Protein AF-A0A966NS03-F1 (afdb_monomer)

Secondary structure (DSSP, 8-state):
---EEEE-SS-EEEETTTTT-TTPPPEE-HHHH---S--TT-----EE-TTSPEEEEE--SSSS---SSTTSSEEEEE-TTS-S-EEEEE--S----EEE-TTT--EEEEEPPPSSS-TT-SEEEEEEESSSSEE--TTTEETTTEE-SSS--SSTTTTBPPPSEEEEET--EEEEEE---SSS-GGGTTPEEEEE---SSSSS----EEEEEE--TTS-S-EEEEEE--SB-TTT--BS--EEEEEE-TTS-EEEEETTT--EEEE----------

Structure (mmCIF, N/CA/C/O backbone):
data_AF-A0A966NS03-F1
#
_entry.id   AF-A0A966NS03-F1
#
loop_
_atom_site.group_PDB
_atom_site.id
_atom_site.type_symbol
_atom_site.label_atom_id
_atom_site.label_alt_id
_atom_site.label_comp_id
_atom_site.label_asym_id
_atom_site.label_entity_id
_atom_site.label_seq_id
_atom_site.pdbx_PDB_ins_code
_atom_site.Cartn_x
_atom_site.Cartn_y
_atom_site.Cartn_z
_atom_site.occupancy
_atom_site.B_iso_or_equiv
_atom_site.auth_seq_id
_atom_site.auth_comp_id
_atom_site.auth_asym_id
_atom_site.auth_atom_id
_atom_site.pdbx_PDB_model_num
ATOM 1 N N . ASN A 1 1 ? -24.000 3.228 1.763 1.00 78.12 1 ASN A N 1
ATOM 2 C CA . ASN A 1 1 ? -25.313 2.542 1.667 1.00 78.12 1 ASN A CA 1
ATOM 3 C C . ASN A 1 1 ? -25.327 1.167 2.362 1.00 78.12 1 ASN A C 1
ATOM 5 O O . ASN A 1 1 ? -26.321 0.468 2.229 1.00 78.12 1 ASN A O 1
ATOM 9 N N . GLY A 1 2 ? -24.290 0.780 3.126 1.00 90.94 2 GLY A N 1
ATOM 10 C CA . GLY A 1 2 ? -24.237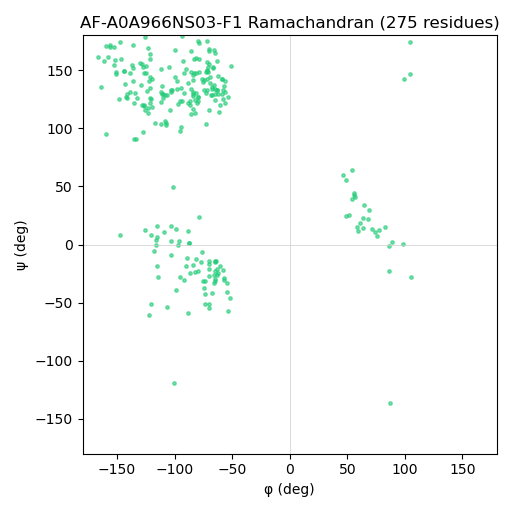 -0.534 3.791 1.00 90.94 2 GLY A CA 1
ATOM 11 C C . GLY A 1 2 ? -23.872 -1.699 2.867 1.00 90.94 2 GLY A C 1
ATOM 12 O O . GLY A 1 2 ? -24.073 -2.852 3.239 1.00 90.94 2 GLY A O 1
ATOM 13 N N . SER A 1 3 ? -23.387 -1.414 1.654 1.00 95.88 3 SER A N 1
ATOM 14 C CA . SER A 1 3 ? -22.946 -2.445 0.717 1.00 95.88 3 SER A CA 1
ATOM 15 C C . SER A 1 3 ? -21.509 -2.887 0.985 1.00 95.88 3 SER A C 1
ATOM 17 O O . SER A 1 3 ? -20.638 -2.050 1.229 1.00 95.88 3 SER A O 1
ATOM 19 N N . LEU A 1 4 ? -21.250 -4.185 0.844 1.00 96.94 4 LEU A N 1
ATOM 20 C CA . LEU A 1 4 ? -19.908 -4.762 0.793 1.00 96.94 4 LEU A CA 1
ATOM 21 C C . LEU A 1 4 ? -19.494 -4.984 -0.661 1.00 96.94 4 LEU A C 1
ATOM 23 O O . LEU A 1 4 ? -20.260 -5.529 -1.453 1.00 96.94 4 LEU A O 1
ATOM 27 N N . TYR A 1 5 ? -18.270 -4.590 -0.997 1.00 97.44 5 TYR A N 1
ATOM 28 C CA . TYR A 1 5 ? -17.659 -4.853 -2.296 1.00 97.44 5 TYR A CA 1
ATOM 29 C C . TYR A 1 5 ? -16.596 -5.928 -2.124 1.00 97.44 5 TYR A C 1
ATOM 31 O O . TYR A 1 5 ? -15.727 -5.810 -1.263 1.00 97.44 5 TYR A O 1
ATOM 39 N N . VAL A 1 6 ? -16.669 -6.968 -2.948 1.00 96.38 6 VAL A N 1
ATOM 40 C CA . VAL A 1 6 ? -15.689 -8.052 -2.987 1.00 96.38 6 VAL A CA 1
ATOM 41 C C . VAL A 1 6 ? -15.109 -8.098 -4.386 1.00 96.38 6 VAL A C 1
ATOM 43 O O . VAL A 1 6 ? -15.842 -8.196 -5.372 1.00 96.38 6 VAL A O 1
ATOM 46 N N . MET A 1 7 ? -13.786 -8.022 -4.470 1.00 94.88 7 MET A N 1
ATOM 47 C CA . MET A 1 7 ? -13.078 -8.021 -5.738 1.00 94.88 7 MET A CA 1
ATOM 48 C C . MET A 1 7 ? -12.023 -9.121 -5.753 1.00 94.88 7 MET A C 1
ATOM 50 O O . MET A 1 7 ? -11.072 -9.098 -4.977 1.00 94.88 7 MET A O 1
ATOM 54 N N . ALA A 1 8 ? -12.214 -10.088 -6.643 1.00 92.12 8 ALA A N 1
ATOM 55 C CA . ALA A 1 8 ? -11.208 -11.076 -7.003 1.00 92.12 8 ALA A CA 1
ATOM 56 C C . ALA A 1 8 ? -10.422 -10.592 -8.231 1.00 92.12 8 ALA A C 1
ATOM 58 O O . ALA A 1 8 ? -10.713 -9.541 -8.803 1.00 92.12 8 ALA A O 1
ATOM 59 N N . ILE A 1 9 ? -9.451 -11.393 -8.674 1.00 90.44 9 ILE A N 1
ATOM 60 C CA . ILE A 1 9 ? -8.656 -11.108 -9.879 1.00 90.44 9 ILE A CA 1
ATOM 61 C C . ILE A 1 9 ? -9.560 -10.881 -11.104 1.00 90.44 9 ILE A C 1
ATOM 63 O O . ILE A 1 9 ? -9.322 -9.965 -11.882 1.00 90.44 9 ILE A O 1
ATOM 67 N N . ASN A 1 10 ? -10.621 -11.678 -11.239 1.00 90.81 10 ASN A N 1
ATOM 68 C CA . ASN A 1 10 ? -11.499 -11.730 -12.410 1.00 90.81 10 ASN A CA 1
ATOM 69 C C . ASN A 1 10 ? -12.990 -11.524 -12.080 1.00 90.81 10 ASN A C 1
ATOM 71 O O . ASN A 1 10 ? -13.846 -11.816 -12.914 1.00 90.81 10 ASN A O 1
ATOM 75 N N . LYS A 1 11 ? -13.325 -11.067 -10.867 1.00 94.38 11 LYS A N 1
ATOM 76 C CA . LYS A 1 11 ? -14.717 -10.927 -10.420 1.00 94.38 11 LYS A CA 1
ATOM 77 C C . LYS A 1 11 ? -14.899 -9.686 -9.565 1.00 94.38 11 LYS A C 1
ATOM 79 O O . LYS A 1 11 ? -14.091 -9.435 -8.674 1.00 94.38 11 LYS A O 1
ATOM 84 N N . VAL A 1 12 ? -15.992 -8.960 -9.788 1.00 96.50 12 VAL A N 1
ATOM 85 C CA . VAL A 1 12 ? -16.420 -7.860 -8.916 1.00 96.50 12 VAL A CA 1
ATOM 86 C C . VAL A 1 12 ? -17.861 -8.082 -8.490 1.00 96.50 12 VAL A C 1
ATOM 88 O O . VAL A 1 12 ? -18.757 -8.130 -9.330 1.00 96.50 12 VAL A O 1
ATOM 91 N N . LEU A 1 13 ? -18.079 -8.207 -7.185 1.00 97.50 13 LEU A N 1
ATOM 92 C CA . LEU A 1 13 ? -19.390 -8.435 -6.585 1.00 97.50 13 LEU A CA 1
ATOM 93 C C . LEU A 1 13 ? -19.716 -7.324 -5.590 1.00 97.50 13 LEU A C 1
ATOM 95 O O . LEU A 1 13 ? -18.853 -6.892 -4.822 1.00 97.50 13 LEU A O 1
ATOM 99 N N . ARG A 1 14 ? -20.979 -6.900 -5.573 1.00 97.81 14 ARG A N 1
ATOM 100 C CA . ARG A 1 14 ? -21.519 -5.975 -4.574 1.00 97.81 14 ARG A CA 1
ATOM 101 C C . ARG A 1 14 ? -22.683 -6.618 -3.831 1.00 97.81 14 ARG A C 1
ATOM 103 O O . ARG A 1 14 ? -23.655 -7.037 -4.446 1.00 97.81 14 ARG A O 1
ATOM 110 N N . TYR A 1 15 ? -22.603 -6.644 -2.511 1.00 97.94 15 TYR A N 1
ATOM 111 C CA . TYR A 1 15 ? -23.624 -7.184 -1.620 1.00 97.94 15 TYR A CA 1
ATOM 112 C C . TYR A 1 15 ? -24.319 -6.029 -0.906 1.00 97.94 15 TYR A C 1
ATOM 114 O O . TYR A 1 15 ? -23.749 -5.432 0.007 1.00 97.94 15 TYR A O 1
ATOM 122 N N . ASP A 1 16 ? -25.528 -5.674 -1.337 1.00 96.94 16 ASP A N 1
ATOM 123 C CA . ASP A 1 16 ? -26.247 -4.507 -0.823 1.00 96.94 16 ASP A CA 1
ATOM 124 C C . ASP A 1 16 ? -26.916 -4.801 0.530 1.00 96.94 16 ASP A C 1
ATOM 126 O O . ASP A 1 16 ? -27.716 -5.722 0.653 1.00 96.94 16 ASP A O 1
ATOM 130 N N . GLY A 1 17 ? -26.599 -4.013 1.564 1.00 95.81 17 GLY A N 1
ATOM 131 C CA . GLY A 1 17 ? -27.202 -4.175 2.894 1.00 95.81 17 GLY A CA 1
ATOM 132 C C . GLY A 1 17 ? -26.790 -5.457 3.631 1.00 95.81 17 GLY A C 1
ATOM 133 O O . GLY A 1 17 ? -27.569 -5.965 4.440 1.00 95.81 17 GLY A O 1
ATOM 134 N N . ILE A 1 18 ? -25.579 -5.966 3.368 1.00 96.44 18 ILE A N 1
ATOM 135 C CA . ILE A 1 18 ? -25.078 -7.257 3.874 1.00 96.44 18 ILE A CA 1
ATOM 136 C C . ILE A 1 18 ? -25.153 -7.394 5.403 1.00 96.44 18 ILE A C 1
ATOM 138 O O . ILE A 1 18 ? -25.424 -8.477 5.908 1.00 96.44 18 ILE A O 1
ATOM 142 N N . GLU A 1 19 ? -24.985 -6.298 6.152 1.00 94.00 19 GLU A N 1
ATOM 143 C CA . GLU A 1 19 ? -25.057 -6.320 7.621 1.00 94.00 19 GLU A CA 1
ATOM 144 C C . GLU A 1 19 ? -26.455 -6.689 8.142 1.00 94.00 19 GLU A C 1
ATOM 146 O O . GLU A 1 19 ? -26.581 -7.279 9.211 1.00 94.00 19 GLU A O 1
ATOM 151 N N . LYS A 1 20 ? -27.513 -6.353 7.390 1.00 95.56 20 LYS A N 1
ATOM 152 C CA . LYS A 1 20 ? -28.907 -6.670 7.746 1.00 95.56 20 LYS A CA 1
ATOM 153 C C . LYS A 1 20 ? -29.373 -7.994 7.149 1.00 95.56 20 LYS A C 1
ATOM 155 O O . LYS A 1 20 ? -30.232 -8.650 7.728 1.00 95.56 20 LYS A O 1
ATOM 160 N N . ASN A 1 21 ? -28.839 -8.362 5.986 1.00 95.44 21 ASN A N 1
ATOM 161 C CA . ASN A 1 21 ? -29.150 -9.610 5.303 1.00 95.44 21 ASN A CA 1
ATOM 162 C C . ASN A 1 21 ? -27.856 -10.292 4.828 1.00 95.44 21 ASN A C 1
ATOM 164 O O . ASN A 1 21 ? -27.437 -10.071 3.689 1.00 95.44 21 ASN A O 1
ATOM 168 N N . PRO A 1 22 ? -27.255 -11.163 5.658 1.00 94.44 22 PRO A N 1
ATOM 169 C CA . PRO A 1 22 ? -26.037 -11.894 5.303 1.00 94.44 22 PRO A CA 1
ATOM 170 C C . PRO A 1 22 ? -26.183 -12.805 4.073 1.00 94.44 22 PRO A C 1
ATOM 172 O O . PRO A 1 22 ? -25.183 -13.171 3.464 1.00 94.44 22 PRO A O 1
ATOM 175 N N . ASN A 1 23 ? -27.418 -13.148 3.687 1.00 96.06 23 ASN A N 1
ATOM 176 C CA . ASN A 1 23 ? -27.728 -14.017 2.550 1.00 96.06 23 ASN A CA 1
ATOM 177 C C . ASN A 1 23 ? -28.123 -13.234 1.285 1.00 96.06 23 ASN A C 1
ATOM 179 O O . ASN A 1 23 ? -28.689 -13.811 0.354 1.00 96.06 23 ASN A O 1
ATOM 183 N N . VAL A 1 24 ? -27.895 -11.915 1.244 1.00 97.25 24 VAL A N 1
ATOM 184 C CA . VAL A 1 24 ? -28.237 -11.103 0.070 1.00 97.25 24 VAL A CA 1
ATOM 185 C C . VAL A 1 24 ? -27.522 -11.626 -1.178 1.00 97.25 24 VAL A C 1
ATOM 187 O O . VAL A 1 24 ? -26.319 -11.890 -1.174 1.00 97.25 24 VAL A O 1
ATOM 190 N N . THR A 1 25 ? -28.271 -11.770 -2.271 1.00 97.62 25 THR A N 1
ATOM 191 C CA . THR A 1 25 ? -27.693 -12.127 -3.568 1.00 97.62 25 THR A CA 1
ATOM 192 C C . THR A 1 25 ? -26.825 -10.973 -4.075 1.00 97.62 25 THR A C 1
ATOM 194 O O . THR A 1 25 ? -27.299 -9.834 -4.100 1.00 97.62 25 THR A O 1
ATOM 197 N N . PRO A 1 26 ? -25.567 -11.221 -4.479 1.00 97.69 26 PRO A N 1
ATOM 198 C CA . PRO A 1 26 ? -24.708 -10.156 -4.967 1.00 97.69 26 PRO A CA 1
ATOM 199 C C . PRO A 1 26 ? -25.154 -9.642 -6.334 1.00 97.69 26 PRO A C 1
ATOM 201 O O . PRO A 1 26 ? -25.603 -10.399 -7.195 1.00 97.69 26 PRO A O 1
ATOM 204 N N . VAL A 1 27 ? -24.918 -8.355 -6.562 1.00 97.62 27 VAL A N 1
ATOM 205 C CA . VAL A 1 27 ? -24.907 -7.748 -7.890 1.00 97.62 27 VAL A CA 1
ATOM 206 C C . VAL A 1 27 ? -23.538 -7.994 -8.516 1.00 97.62 27 VAL A C 1
ATOM 208 O O . VAL A 1 27 ? -22.507 -7.633 -7.943 1.00 97.62 27 VAL A O 1
ATOM 211 N N . ASP A 1 28 ? -23.528 -8.600 -9.700 1.00 97.88 28 ASP A N 1
ATOM 212 C CA . ASP A 1 28 ? -22.311 -8.813 -10.478 1.00 97.88 28 ASP A CA 1
ATOM 213 C C . ASP A 1 28 ? -21.950 -7.554 -11.273 1.00 97.88 28 ASP A C 1
ATOM 215 O O . ASP A 1 28 ? -22.663 -7.145 -12.191 1.00 97.88 28 ASP A O 1
ATOM 219 N N . LEU A 1 29 ? -20.829 -6.934 -10.912 1.00 97.44 29 LEU A N 1
ATOM 220 C CA . LEU A 1 29 ? -20.308 -5.730 -11.556 1.00 97.44 29 LEU A CA 1
ATOM 221 C C . LEU A 1 29 ? -19.127 -6.030 -12.484 1.00 97.44 29 LEU A C 1
ATOM 223 O O . LEU A 1 29 ? -18.559 -5.104 -13.056 1.00 97.44 29 LEU A O 1
ATOM 227 N N . THR A 1 30 ? -18.746 -7.297 -12.663 1.00 95.88 30 THR A N 1
ATOM 228 C CA . THR A 1 30 ? -17.496 -7.688 -13.338 1.00 95.88 30 THR A CA 1
ATOM 229 C C . THR A 1 30 ? -17.329 -7.024 -14.708 1.00 95.88 30 THR A C 1
ATOM 231 O O . THR A 1 30 ? -16.288 -6.428 -14.985 1.00 95.88 30 THR A O 1
ATOM 234 N N . ALA A 1 31 ? -18.381 -7.032 -15.532 1.00 94.50 31 ALA A N 1
ATOM 235 C CA . ALA A 1 31 ? -18.350 -6.441 -16.869 1.00 94.50 31 ALA A CA 1
ATOM 236 C C . ALA A 1 31 ? -18.115 -4.916 -16.868 1.00 94.50 31 ALA A C 1
ATOM 238 O O . ALA A 1 31 ? -17.587 -4.379 -17.836 1.00 94.50 31 ALA A O 1
ATOM 239 N N . LYS A 1 32 ? -18.479 -4.206 -15.790 1.00 94.00 32 LYS A N 1
ATOM 240 C CA . LYS A 1 32 ? -18.295 -2.749 -15.677 1.00 94.00 32 LYS A CA 1
ATOM 241 C C . LYS A 1 32 ? -16.848 -2.358 -15.406 1.00 94.00 32 LYS A C 1
ATOM 243 O O . LYS A 1 32 ? -16.418 -1.298 -15.842 1.00 94.00 32 LYS A O 1
ATOM 248 N N . PHE A 1 33 ? -16.102 -3.209 -14.708 1.00 92.31 33 PHE A N 1
ATOM 249 C CA . PHE A 1 33 ? -14.725 -2.904 -14.325 1.00 92.31 33 PHE A CA 1
ATOM 250 C C . PHE A 1 33 ? -13.702 -3.225 -15.418 1.00 92.31 33 PHE A C 1
ATOM 252 O O . PHE A 1 33 ? -12.588 -2.704 -15.344 1.00 92.31 33 PHE A O 1
ATOM 259 N N . ASN A 1 34 ? -14.078 -4.046 -16.409 1.00 86.38 34 ASN A N 1
ATOM 260 C CA . ASN A 1 34 ? -13.226 -4.470 -17.524 1.00 86.38 34 ASN A CA 1
ATOM 261 C C . ASN A 1 34 ? -11.831 -4.915 -17.046 1.00 86.38 34 ASN A C 1
ATOM 263 O O . ASN A 1 34 ? -10.812 -4.290 -17.349 1.00 86.38 34 ASN A O 1
ATOM 267 N N . LEU A 1 35 ? -11.810 -5.942 -16.191 1.00 90.06 35 LEU A N 1
ATOM 268 C CA . LEU A 1 35 ? -10.584 -6.409 -15.546 1.00 90.06 35 LEU A CA 1
ATOM 269 C C . LEU A 1 35 ? -9.636 -7.032 -16.576 1.00 90.06 35 LEU A C 1
ATOM 271 O O . LEU A 1 35 ? -10.090 -7.827 -17.401 1.00 90.06 35 LEU A O 1
ATOM 275 N N . PRO A 1 36 ? -8.334 -6.707 -16.526 1.00 87.12 36 PRO A N 1
ATOM 276 C CA . PRO A 1 36 ? -7.372 -7.307 -17.428 1.00 87.12 36 PRO A CA 1
ATOM 277 C C . PRO A 1 36 ? -7.136 -8.786 -17.033 1.00 87.12 36 PRO A C 1
ATOM 279 O O . PRO A 1 36 ? -7.300 -9.137 -15.861 1.00 87.12 36 PRO A O 1
ATOM 282 N N . PRO A 1 37 ? -6.807 -9.672 -17.991 1.00 82.75 37 PRO A N 1
ATOM 283 C CA . PRO A 1 37 ? -6.920 -11.123 -17.801 1.00 82.75 37 PRO A CA 1
ATOM 284 C C . PRO A 1 37 ? -5.778 -11.772 -17.001 1.00 82.75 37 PRO A C 1
ATOM 286 O O . PRO A 1 37 ? -5.969 -12.855 -16.446 1.00 82.75 37 PRO A O 1
ATOM 289 N N . GLU A 1 38 ? -4.599 -11.148 -16.939 1.00 84.19 38 GLU A N 1
ATOM 290 C CA . GLU A 1 38 ? -3.416 -11.752 -16.319 1.00 84.19 38 GLU A CA 1
ATOM 291 C C . GLU A 1 38 ? -3.485 -11.706 -14.792 1.00 84.19 38 GLU A C 1
ATOM 293 O O . GLU A 1 38 ? -3.923 -10.726 -14.190 1.00 84.19 38 GLU A O 1
ATOM 298 N N . GLN A 1 39 ? -3.008 -12.763 -14.133 1.00 79.94 39 GLN A N 1
ATOM 299 C CA . GLN A 1 39 ? -3.246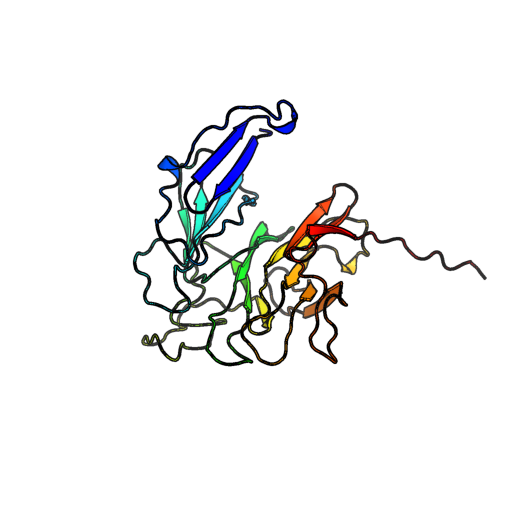 -12.957 -12.698 1.00 79.94 39 GLN A CA 1
ATOM 300 C C . GLN A 1 39 ? -2.121 -12.459 -11.781 1.00 79.94 39 GLN A C 1
ATOM 302 O O . GLN A 1 39 ? -2.378 -12.124 -10.621 1.00 79.94 39 GLN A O 1
ATOM 307 N N . HIS A 1 40 ? -0.874 -12.433 -12.256 1.00 82.44 40 HIS A N 1
ATOM 308 C CA . HIS A 1 40 ? 0.275 -12.144 -11.397 1.00 82.44 40 HIS A CA 1
ATOM 309 C C . HIS A 1 40 ? 0.195 -10.716 -10.822 1.00 82.44 40 HIS A C 1
ATOM 311 O O . HIS A 1 40 ? -0.148 -9.774 -11.531 1.00 82.44 40 HIS A O 1
ATOM 317 N N . HIS A 1 41 ? 0.433 -10.580 -9.511 1.00 82.88 41 HIS A N 1
ATOM 318 C CA . HIS A 1 41 ? 0.233 -9.345 -8.732 1.00 82.88 41 HIS A CA 1
ATOM 319 C C . HIS A 1 41 ? -1.151 -8.681 -8.866 1.00 82.88 41 HIS A C 1
ATOM 321 O O . HIS A 1 41 ? -1.290 -7.480 -8.642 1.00 82.88 41 HIS A O 1
ATOM 327 N N . ASN A 1 42 ? -2.200 -9.438 -9.203 1.00 81.50 42 ASN A N 1
ATOM 328 C CA . ASN A 1 42 ? -3.547 -8.885 -9.360 1.00 81.50 42 ASN A CA 1
ATOM 329 C C . ASN A 1 42 ? -4.506 -9.155 -8.200 1.00 81.50 42 ASN A C 1
ATOM 331 O O . ASN A 1 42 ? -5.702 -8.905 -8.361 1.00 81.50 42 ASN A O 1
ATOM 335 N N . TRP A 1 43 ? -4.021 -9.557 -7.022 1.00 84.69 43 TRP A N 1
ATOM 336 C CA . TRP A 1 43 ? -4.829 -9.469 -5.801 1.00 84.69 43 TRP A CA 1
ATOM 337 C C . TRP A 1 43 ? -5.252 -8.020 -5.533 1.00 84.69 43 TRP A C 1
ATOM 339 O O . TRP A 1 43 ? -4.518 -7.074 -5.811 1.00 84.69 43 TRP A O 1
ATOM 349 N N . LYS A 1 44 ? -6.482 -7.842 -5.050 1.00 87.69 44 LYS A N 1
ATOM 350 C CA . LYS A 1 44 ? -7.156 -6.543 -5.040 1.00 87.69 44 LYS A CA 1
ATOM 351 C C . LYS A 1 44 ? -7.317 -6.053 -3.608 1.00 87.69 44 LYS A C 1
ATOM 353 O O . LYS A 1 44 ? -8.205 -6.501 -2.893 1.00 87.69 44 LYS A O 1
ATOM 358 N N . TYR A 1 45 ? -6.476 -5.101 -3.210 1.00 93.69 45 TYR A N 1
ATOM 359 C CA . TYR A 1 45 ? -6.768 -4.259 -2.055 1.00 93.69 45 TYR A CA 1
ATOM 360 C C . TYR A 1 45 ? -7.626 -3.087 -2.525 1.00 93.69 45 TYR A C 1
ATOM 362 O O . TYR A 1 45 ? -7.157 -2.265 -3.305 1.00 93.69 45 TYR A O 1
ATOM 370 N N . ILE A 1 46 ? -8.886 -3.028 -2.100 1.00 96.62 46 ILE A N 1
ATOM 371 C CA . ILE A 1 46 ? -9.819 -1.975 -2.512 1.00 96.62 46 ILE A CA 1
ATOM 372 C C . ILE A 1 46 ? -10.298 -1.193 -1.299 1.00 96.62 46 ILE A C 1
ATOM 374 O O . ILE A 1 46 ? -10.547 -1.762 -0.238 1.00 96.62 46 ILE A O 1
ATOM 378 N N . ALA A 1 47 ? -10.467 0.112 -1.467 1.00 97.12 47 ALA A N 1
ATOM 379 C CA . ALA A 1 47 ? -11.093 0.944 -0.453 1.00 97.12 47 ALA A CA 1
ATOM 380 C C . ALA A 1 47 ? -11.767 2.157 -1.091 1.00 97.12 47 ALA A C 1
ATOM 382 O O . ALA A 1 47 ? -11.388 2.605 -2.176 1.00 97.12 47 ALA A O 1
ATOM 383 N N . PHE A 1 48 ? -12.774 2.688 -0.403 1.00 97.56 48 PHE A N 1
ATOM 384 C CA . PHE A 1 48 ? -13.394 3.947 -0.789 1.00 97.56 48 PHE A CA 1
ATOM 385 C C . PHE A 1 48 ? -12.563 5.122 -0.292 1.00 97.56 48 PHE A C 1
ATOM 387 O O . PHE A 1 48 ? -12.209 5.183 0.887 1.00 97.56 48 PHE A O 1
ATOM 394 N N . GLY A 1 49 ? -12.283 6.055 -1.197 1.00 97.19 49 GLY A N 1
ATOM 395 C CA . GLY A 1 49 ? -11.606 7.297 -0.869 1.00 97.19 49 GLY A CA 1
ATOM 396 C C . GLY A 1 49 ? -12.530 8.339 -0.239 1.00 97.19 49 GLY A C 1
ATOM 397 O O . GLY A 1 49 ? -13.751 8.168 -0.188 1.00 97.19 49 GLY A O 1
ATOM 398 N N . PRO A 1 50 ? -11.959 9.463 0.224 1.00 96.69 50 PRO A N 1
ATOM 399 C CA . PRO A 1 50 ? -12.708 10.571 0.818 1.00 96.69 50 PRO A CA 1
ATOM 400 C C . PRO A 1 50 ? -13.644 11.274 -0.177 1.00 96.69 50 PRO A C 1
ATOM 402 O O . PRO A 1 50 ? -14.517 12.027 0.240 1.00 96.69 50 PRO A O 1
ATOM 405 N N . ASP A 1 51 ? -13.473 11.029 -1.477 1.00 96.69 51 ASP A N 1
ATOM 406 C CA . ASP A 1 51 ? -14.336 11.493 -2.565 1.00 96.69 51 ASP A CA 1
ATOM 407 C C . ASP A 1 51 ? -15.511 10.537 -2.858 1.00 96.69 51 ASP A C 1
ATOM 409 O O . ASP A 1 51 ? -16.291 10.780 -3.777 1.00 96.69 51 ASP A O 1
ATOM 413 N N . GLY A 1 52 ? -15.639 9.440 -2.103 1.00 96.81 52 GLY A N 1
ATOM 414 C CA . GLY A 1 52 ? -16.684 8.435 -2.291 1.00 96.81 52 GLY A CA 1
ATOM 415 C C . GLY A 1 52 ? -16.466 7.506 -3.489 1.00 96.81 52 GLY A C 1
ATOM 416 O O . GLY A 1 52 ? -17.354 6.709 -3.800 1.00 96.81 52 GLY A O 1
ATOM 417 N N . LYS A 1 53 ? -15.305 7.570 -4.154 1.00 98.00 53 LYS A N 1
ATOM 418 C CA . LYS A 1 53 ? -14.945 6.666 -5.255 1.00 98.00 53 LYS A CA 1
ATOM 419 C C . LYS A 1 53 ? -14.229 5.418 -4.744 1.00 98.00 53 LYS A C 1
ATOM 421 O O . LYS A 1 53 ? -13.556 5.455 -3.717 1.00 98.00 53 LYS A O 1
ATOM 426 N N . LEU A 1 54 ? -14.369 4.307 -5.465 1.00 98.00 54 LEU A N 1
ATOM 427 C CA . LEU A 1 54 ? -13.698 3.040 -5.175 1.00 98.00 54 LEU A CA 1
ATOM 428 C C . LEU A 1 54 ? -12.316 3.020 -5.826 1.00 98.00 54 LEU A C 1
ATOM 430 O O . LEU A 1 54 ? -12.220 3.099 -7.049 1.00 98.00 54 LEU A O 1
ATOM 434 N N . TYR A 1 55 ? -11.262 2.884 -5.027 1.00 98.06 55 TYR A N 1
ATOM 435 C CA . TYR A 1 55 ? -9.879 2.819 -5.494 1.00 98.06 55 TYR A CA 1
ATOM 436 C C . TYR A 1 55 ? -9.454 1.366 -5.652 1.00 98.06 55 TYR A C 1
ATOM 438 O O . TYR A 1 55 ? -9.732 0.535 -4.785 1.00 98.06 55 TYR A O 1
ATOM 446 N N . VAL A 1 56 ? -8.796 1.067 -6.770 1.00 97.25 56 VAL A N 1
ATOM 447 C CA . VAL A 1 56 ? -8.464 -0.299 -7.177 1.00 97.25 56 VAL A CA 1
ATOM 448 C C . VAL A 1 56 ? -7.076 -0.339 -7.821 1.00 97.25 56 VAL A C 1
ATOM 450 O O . VAL A 1 56 ? -6.833 0.396 -8.784 1.00 97.25 56 VAL A O 1
ATOM 453 N N . PRO A 1 57 ? -6.173 -1.210 -7.345 1.00 95.75 57 PRO A N 1
ATOM 454 C CA . PRO A 1 57 ? -4.868 -1.408 -7.942 1.00 95.75 57 PRO A CA 1
ATOM 455 C C . PRO A 1 57 ? -4.873 -2.530 -8.984 1.00 95.75 57 PRO A C 1
ATOM 457 O O . PRO A 1 57 ? -5.571 -3.544 -8.868 1.00 95.75 57 PRO A O 1
ATOM 460 N N . PHE A 1 58 ? -4.038 -2.355 -9.999 1.00 95.50 58 PHE A N 1
ATOM 461 C CA . PHE A 1 58 ? -3.774 -3.328 -11.051 1.00 95.50 58 PHE A CA 1
ATOM 462 C C . PHE A 1 58 ? -2.262 -3.510 -11.131 1.00 95.50 58 PHE A C 1
ATOM 464 O O . PHE A 1 58 ? -1.574 -2.679 -11.719 1.00 95.50 58 PHE A O 1
ATOM 471 N N . GLY A 1 59 ? -1.740 -4.546 -10.470 1.00 95.56 59 GLY A N 1
ATOM 472 C CA . GLY A 1 59 ? -0.303 -4.811 -10.415 1.00 95.56 59 GLY A CA 1
ATOM 473 C C . GLY A 1 59 ? 0.262 -5.281 -11.755 1.00 95.56 59 GLY A C 1
ATOM 474 O O . GLY A 1 59 ? -0.472 -5.580 -12.693 1.00 95.56 59 GLY A O 1
ATOM 475 N N . ALA A 1 60 ? 1.585 -5.314 -11.861 1.00 96.12 60 ALA A N 1
ATOM 476 C CA . ALA A 1 60 ? 2.298 -5.791 -13.033 1.00 96.12 60 ALA A CA 1
ATOM 477 C C . ALA A 1 60 ? 2.184 -7.323 -13.156 1.00 96.12 60 ALA A C 1
ATOM 479 O O . ALA A 1 60 ? 2.491 -8.030 -12.192 1.00 96.12 60 ALA A O 1
ATOM 480 N N . PRO A 1 61 ? 1.864 -7.868 -14.343 1.00 94.81 61 PRO A N 1
ATOM 481 C CA . PRO A 1 61 ? 1.612 -9.295 -14.542 1.00 94.81 61 PRO A CA 1
ATOM 482 C C . PRO A 1 61 ? 2.902 -10.130 -14.621 1.00 94.81 61 PRO A C 1
ATOM 484 O O . PRO A 1 61 ? 2.931 -11.207 -15.204 1.00 94.81 61 PRO A O 1
ATOM 487 N N . CYS A 1 62 ? 3.996 -9.641 -14.044 1.00 95.06 62 CYS A N 1
ATOM 488 C CA . CYS A 1 62 ? 5.328 -10.226 -14.127 1.00 95.06 62 CYS A CA 1
ATOM 489 C C . CYS A 1 62 ? 6.178 -9.777 -12.932 1.00 95.06 62 CYS A C 1
ATOM 491 O O . CYS A 1 62 ? 5.770 -8.902 -12.163 1.00 95.06 62 CYS A O 1
ATOM 493 N N . ASN A 1 63 ? 7.364 -10.367 -12.770 1.00 96.50 63 ASN A N 1
ATOM 494 C CA . ASN A 1 63 ? 8.357 -9.824 -11.847 1.00 96.50 63 ASN A CA 1
ATOM 495 C C . ASN A 1 63 ? 8.941 -8.502 -12.385 1.00 96.50 63 ASN A C 1
ATOM 497 O O . ASN A 1 63 ? 8.883 -7.473 -11.710 1.00 96.50 63 ASN A O 1
ATOM 501 N N . ILE A 1 64 ? 9.464 -8.560 -13.613 1.00 96.81 64 ILE A N 1
ATOM 502 C CA . ILE A 1 64 ? 10.021 -7.452 -14.386 1.00 96.81 64 ILE A CA 1
ATOM 503 C C . ILE A 1 64 ? 9.756 -7.727 -15.874 1.00 96.81 64 ILE A C 1
ATOM 505 O O . ILE A 1 64 ? 10.058 -8.817 -16.358 1.00 96.81 64 ILE A O 1
ATOM 509 N N . CYS A 1 65 ? 9.121 -6.795 -16.583 1.00 95.44 65 CYS A N 1
ATOM 510 C CA . CYS A 1 65 ? 8.784 -6.954 -17.998 1.00 95.44 65 CYS A CA 1
ATOM 511 C C . CYS A 1 65 ? 8.360 -5.626 -18.622 1.00 95.44 65 CYS A C 1
ATOM 513 O O . CYS A 1 65 ? 7.928 -4.709 -17.922 1.00 95.44 65 CYS A O 1
ATOM 515 N N . GLU A 1 66 ? 8.409 -5.573 -19.950 1.00 95.75 66 GLU A N 1
ATOM 516 C CA . GLU A 1 66 ? 7.567 -4.646 -20.699 1.00 95.75 66 GLU A CA 1
ATOM 517 C C . GLU A 1 66 ? 6.098 -5.002 -20.467 1.00 95.75 66 GLU A C 1
ATOM 519 O O . GLU A 1 66 ? 5.722 -6.177 -20.516 1.00 95.75 66 GLU A O 1
ATOM 524 N N . LEU A 1 67 ? 5.270 -3.998 -20.175 1.00 93.88 67 LEU A N 1
ATOM 525 C CA . LEU A 1 67 ? 3.861 -4.248 -19.902 1.00 93.88 67 LEU A CA 1
ATOM 526 C C . LEU A 1 67 ? 3.182 -4.783 -21.171 1.00 93.88 67 LEU A C 1
ATOM 528 O O . LEU A 1 67 ? 3.295 -4.150 -22.222 1.00 93.88 67 LEU A O 1
ATOM 532 N N . PRO A 1 68 ? 2.445 -5.907 -21.092 1.00 91.00 68 PRO A N 1
ATOM 533 C CA . PRO A 1 68 ? 1.795 -6.481 -22.268 1.00 91.00 68 PRO A CA 1
ATOM 534 C C . PRO A 1 68 ? 0.705 -5.554 -22.812 1.00 91.00 68 PRO A C 1
ATOM 536 O O . PRO A 1 68 ? 0.482 -5.490 -24.018 1.00 91.00 68 PRO A O 1
ATOM 539 N N . THR A 1 69 ? 0.045 -4.817 -21.917 1.00 91.56 69 THR A N 1
ATOM 540 C CA . THR A 1 69 ? -0.943 -3.794 -22.241 1.00 91.56 69 THR A CA 1
ATOM 541 C C . THR A 1 69 ? -0.881 -2.655 -21.206 1.00 91.56 69 THR A C 1
ATOM 543 O O . THR A 1 69 ? -0.367 -2.861 -20.098 1.00 91.56 69 THR A O 1
ATOM 546 N N . PRO A 1 70 ? -1.384 -1.443 -21.517 1.00 90.75 70 PRO A N 1
ATOM 547 C CA . PRO A 1 70 ? -1.288 -0.288 -20.620 1.00 90.75 70 PRO A CA 1
ATOM 548 C C . PRO A 1 70 ? -2.033 -0.441 -19.291 1.00 90.75 70 PRO A C 1
ATOM 550 O O . PRO A 1 70 ? -1.831 0.367 -18.393 1.00 90.75 70 PRO A O 1
ATOM 553 N N . GLU A 1 71 ? -2.916 -1.431 -19.154 1.00 92.31 71 GLU A N 1
ATOM 554 C CA . GLU A 1 71 ? -3.822 -1.585 -18.020 1.00 92.31 71 GLU A CA 1
ATOM 555 C C . GLU A 1 71 ? -3.144 -1.981 -16.698 1.00 92.31 71 GLU A C 1
ATOM 557 O O . GLU A 1 71 ? -3.768 -1.879 -15.640 1.00 92.31 71 GLU A O 1
ATOM 562 N N . TYR A 1 72 ? -1.894 -2.424 -16.741 1.00 95.75 72 TYR A N 1
ATOM 563 C CA . TYR A 1 72 ? -1.164 -2.912 -15.575 1.00 95.75 72 TYR A CA 1
ATOM 564 C C . TYR A 1 72 ? -0.217 -1.870 -14.978 1.00 95.75 72 TYR A C 1
ATOM 566 O O . TYR A 1 72 ? 0.096 -0.848 -15.584 1.00 95.75 72 TYR A O 1
ATOM 574 N N . ALA A 1 73 ? 0.267 -2.164 -13.773 1.00 96.69 73 ALA A N 1
ATOM 575 C CA . ALA A 1 73 ? 1.079 -1.277 -12.949 1.00 96.69 73 ALA A CA 1
ATOM 576 C C . ALA A 1 73 ? 0.409 0.085 -12.670 1.00 96.69 73 ALA A C 1
ATOM 578 O O . ALA A 1 73 ? 1.047 1.140 -12.741 1.00 96.69 73 ALA A O 1
ATOM 579 N N . GLN A 1 74 ? -0.894 0.062 -12.373 1.00 96.81 74 GLN A N 1
ATOM 580 C CA . GLN A 1 74 ? -1.729 1.247 -12.178 1.00 96.81 74 GLN A CA 1
ATOM 581 C C . GLN A 1 74 ? -2.457 1.255 -10.834 1.00 96.81 74 GLN A C 1
ATOM 583 O O . GLN A 1 74 ? -2.832 0.215 -10.292 1.00 96.81 74 GLN A O 1
ATOM 588 N N . ILE A 1 75 ? -2.772 2.461 -10.362 1.00 97.88 75 ILE A N 1
ATOM 589 C CA . ILE A 1 75 ? -3.843 2.695 -9.386 1.00 97.88 75 ILE A CA 1
ATOM 590 C C . ILE A 1 75 ? -4.959 3.446 -10.102 1.00 97.88 75 ILE A C 1
ATOM 592 O O . ILE A 1 75 ? -4.714 4.471 -10.742 1.00 97.88 75 ILE A O 1
ATOM 596 N N . ARG A 1 76 ? -6.188 2.949 -9.982 1.00 97.38 76 ARG A N 1
ATOM 597 C CA . ARG A 1 76 ? -7.383 3.537 -10.591 1.00 97.38 76 ARG A CA 1
ATOM 598 C C . ARG A 1 76 ? -8.418 3.893 -9.539 1.00 97.38 76 ARG A C 1
ATOM 600 O O . ARG A 1 76 ? -8.382 3.362 -8.429 1.00 97.38 76 ARG A O 1
ATOM 607 N N . ARG A 1 77 ? -9.387 4.725 -9.915 1.00 97.62 77 ARG A N 1
ATOM 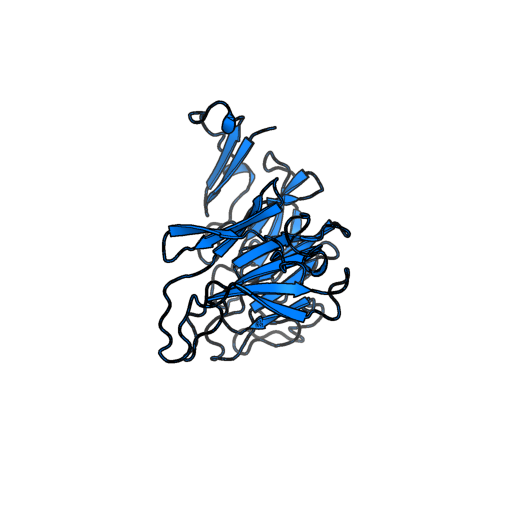608 C CA . ARG A 1 77 ? -10.648 4.870 -9.177 1.00 97.62 77 ARG A CA 1
ATOM 609 C C . ARG A 1 77 ? -11.864 4.754 -10.081 1.00 97.62 77 ARG A C 1
ATOM 611 O O . ARG A 1 77 ? -11.781 5.030 -11.273 1.00 97.62 77 ARG A O 1
ATOM 618 N N . TYR A 1 78 ? -12.985 4.389 -9.474 1.00 98.12 78 TYR A N 1
ATOM 619 C CA . TYR A 1 78 ? -14.275 4.163 -10.116 1.00 98.12 78 TYR A CA 1
ATOM 620 C C . TYR A 1 78 ? -15.390 4.788 -9.276 1.00 98.12 78 TYR A C 1
ATOM 622 O O . TYR A 1 78 ? -15.272 4.913 -8.055 1.00 98.12 78 TYR A O 1
ATOM 630 N N . ASN A 1 79 ? -16.507 5.135 -9.906 1.00 97.88 79 ASN A N 1
ATOM 631 C CA . ASN A 1 79 ? -17.757 5.331 -9.181 1.00 97.88 79 ASN A CA 1
ATOM 632 C C . ASN A 1 79 ? -18.197 3.998 -8.533 1.00 97.88 79 ASN A C 1
ATOM 634 O O . ASN A 1 79 ? -17.806 2.928 -9.009 1.00 97.88 79 ASN A O 1
ATOM 638 N N . PRO A 1 80 ? -19.035 4.020 -7.478 1.00 96.19 80 PRO A N 1
ATOM 639 C CA . PRO A 1 80 ? -19.475 2.795 -6.799 1.00 96.19 80 PRO A CA 1
ATOM 640 C C . PRO A 1 80 ? -20.200 1.775 -7.701 1.00 96.19 80 PRO A C 1
ATOM 642 O O . PRO A 1 80 ? -20.261 0.595 -7.380 1.00 96.19 80 PRO A O 1
ATOM 645 N N . ASP A 1 81 ? -20.758 2.198 -8.834 1.00 95.44 81 ASP A N 1
ATOM 646 C CA . ASP A 1 81 ? -21.407 1.321 -9.818 1.00 95.44 81 ASP A CA 1
ATOM 647 C C . ASP A 1 81 ? -20.441 0.735 -10.871 1.00 95.44 81 ASP A C 1
ATOM 649 O O . ASP A 1 81 ? -20.868 0.009 -11.770 1.00 95.44 81 ASP A O 1
ATOM 653 N N . GLY A 1 82 ? -19.144 1.043 -10.769 1.00 96.31 82 GLY A N 1
ATOM 654 C CA . GLY A 1 82 ? -18.103 0.638 -11.715 1.00 96.31 82 GLY A CA 1
ATOM 655 C C . GLY A 1 82 ? -17.925 1.575 -12.914 1.00 96.31 82 GLY A C 1
ATOM 656 O O . GLY A 1 82 ? -17.051 1.333 -13.740 1.00 96.31 82 GLY A O 1
ATOM 657 N N . SER A 1 83 ? -18.712 2.649 -13.034 1.00 97.19 83 SER A N 1
ATOM 658 C CA . SER A 1 83 ? -18.529 3.668 -14.078 1.00 97.19 83 SER A CA 1
ATOM 659 C C . SER A 1 83 ? -17.410 4.664 -13.732 1.00 97.19 83 SER A C 1
ATOM 661 O O . SER A 1 83 ? -16.837 4.631 -12.643 1.00 97.19 83 SER A O 1
ATOM 663 N N . GLY A 1 84 ? -17.092 5.582 -14.651 1.00 96.69 84 GLY A N 1
ATOM 664 C CA . GLY A 1 84 ? -16.213 6.722 -14.357 1.00 96.69 84 GLY A CA 1
ATOM 665 C C . GLY A 1 84 ? -14.775 6.340 -14.002 1.00 96.69 84 GLY A C 1
ATOM 666 O O . GLY A 1 84 ? -14.174 6.991 -13.145 1.00 96.69 84 GLY A O 1
ATOM 667 N N . MET A 1 85 ? -14.265 5.274 -14.627 1.00 96.81 85 MET A N 1
ATOM 668 C CA . MET A 1 85 ? -12.891 4.807 -14.462 1.00 96.81 85 MET A CA 1
ATOM 669 C C . MET A 1 85 ? -11.895 5.922 -14.783 1.00 96.81 85 MET A C 1
ATOM 671 O O . MET A 1 85 ? -11.982 6.565 -15.828 1.00 96.81 85 MET A O 1
ATOM 675 N N . GLU A 1 86 ? -10.932 6.115 -13.889 1.00 97.50 86 GLU A N 1
ATOM 676 C CA . GLU A 1 86 ? -9.834 7.059 -14.058 1.00 97.50 86 GLU A CA 1
ATOM 677 C C . GLU A 1 86 ? -8.525 6.433 -13.573 1.00 97.50 86 GLU A C 1
ATOM 679 O O . GLU A 1 86 ? -8.458 5.901 -12.460 1.00 97.50 86 GLU A O 1
ATOM 684 N N . VAL A 1 87 ? -7.476 6.525 -14.394 1.00 97.69 87 VAL A N 1
ATOM 685 C CA . VAL A 1 87 ? -6.110 6.148 -14.011 1.00 97.69 87 VAL A CA 1
ATOM 686 C C . VAL A 1 87 ? -5.495 7.286 -13.204 1.00 97.69 87 VAL A C 1
ATOM 688 O O . VAL A 1 87 ? -5.391 8.413 -13.679 1.00 97.69 87 VAL A O 1
ATOM 691 N N . LEU A 1 88 ? -5.077 6.990 -11.976 1.00 98.19 88 LEU A N 1
ATOM 692 C CA . LEU A 1 88 ? -4.529 7.980 -11.049 1.00 98.19 88 LEU A CA 1
ATOM 693 C C . LEU A 1 88 ? -3.006 7.974 -11.029 1.00 98.19 88 LEU A C 1
ATOM 695 O O . LEU A 1 88 ? -2.391 9.036 -10.955 1.00 98.19 88 LEU A O 1
ATOM 699 N N . ALA A 1 89 ? -2.416 6.785 -11.102 1.00 98.19 89 ALA A N 1
ATOM 700 C CA . ALA A 1 89 ? -0.978 6.578 -11.070 1.00 98.19 89 ALA A CA 1
ATOM 701 C C . ALA A 1 89 ? -0.581 5.419 -11.983 1.00 98.19 89 ALA A C 1
ATOM 703 O O . ALA A 1 89 ? -1.343 4.461 -12.134 1.00 98.19 89 ALA A O 1
ATOM 704 N N . THR A 1 90 ? 0.625 5.499 -12.539 1.00 98.38 90 THR A N 1
ATOM 705 C CA . THR A 1 90 ? 1.266 4.450 -13.344 1.00 98.38 90 THR A CA 1
ATOM 706 C C . THR A 1 90 ? 2.613 4.055 -12.741 1.00 98.38 90 THR A C 1
ATOM 708 O O . THR A 1 90 ? 3.129 4.731 -11.851 1.00 98.38 90 THR A O 1
ATOM 711 N N . GLY A 1 91 ? 3.211 2.969 -13.228 1.00 98.06 91 GLY A N 1
ATOM 712 C CA . GLY A 1 91 ? 4.516 2.498 -12.759 1.00 98.06 91 GLY A CA 1
ATOM 713 C C . GLY A 1 91 ? 4.502 1.966 -11.324 1.00 98.06 91 GLY A C 1
ATOM 714 O O . GLY A 1 91 ? 5.543 1.920 -10.677 1.00 98.06 91 GLY A O 1
ATOM 715 N N . VAL A 1 92 ? 3.335 1.567 -10.813 1.00 98.06 92 VAL A N 1
ATOM 716 C CA . VAL A 1 92 ? 3.183 0.949 -9.489 1.00 98.06 92 VAL A CA 1
ATOM 717 C C . VAL A 1 92 ? 3.214 -0.567 -9.662 1.00 98.06 92 VAL A C 1
ATOM 719 O O . VAL A 1 92 ? 2.212 -1.149 -10.065 1.00 98.06 92 VAL A O 1
ATOM 722 N N . ARG A 1 93 ? 4.352 -1.218 -9.381 1.00 97.62 93 ARG A N 1
ATOM 723 C CA . ARG A 1 93 ? 4.536 -2.667 -9.612 1.00 97.62 93 ARG A CA 1
ATOM 724 C C . ARG A 1 93 ? 3.449 -3.503 -8.945 1.00 97.62 93 ARG A C 1
ATOM 726 O O . ARG A 1 93 ? 2.804 -4.303 -9.610 1.00 97.62 93 ARG A O 1
ATOM 733 N N . ASN A 1 94 ? 3.279 -3.367 -7.636 1.00 96.88 94 ASN A N 1
ATOM 734 C CA . ASN A 1 94 ? 2.304 -4.142 -6.882 1.00 96.88 94 ASN A CA 1
ATOM 735 C C . ASN A 1 94 ? 2.004 -3.428 -5.566 1.00 96.88 94 ASN A C 1
ATOM 737 O O . ASN A 1 94 ? 2.734 -3.583 -4.583 1.00 96.88 94 ASN A O 1
ATOM 741 N N . THR A 1 95 ? 0.932 -2.638 -5.560 1.00 96.56 95 THR A N 1
ATOM 742 C CA . THR A 1 95 ? 0.402 -2.073 -4.323 1.00 96.56 95 THR A CA 1
ATOM 743 C C . THR A 1 95 ? -0.689 -2.968 -3.762 1.00 96.56 95 THR A C 1
ATOM 745 O O . THR A 1 95 ? -1.682 -3.278 -4.422 1.00 96.56 95 THR A O 1
ATOM 748 N N . VAL A 1 96 ? -0.483 -3.386 -2.520 1.00 94.50 96 VAL A N 1
ATOM 749 C CA . VAL A 1 96 ? -1.359 -4.308 -1.790 1.00 94.50 96 VAL A CA 1
ATOM 750 C C . VAL A 1 96 ? -1.906 -3.682 -0.512 1.00 94.50 96 VAL A C 1
ATOM 752 O O . VAL A 1 96 ? -2.559 -4.373 0.264 1.00 94.50 96 VAL A O 1
ATOM 755 N N . GLY A 1 97 ? -1.682 -2.384 -0.303 1.00 95.75 97 GLY A N 1
ATOM 756 C CA . GLY A 1 97 ? -2.214 -1.622 0.816 1.00 95.75 97 GLY A CA 1
ATOM 757 C C . GLY A 1 97 ? -2.114 -0.120 0.576 1.00 95.75 97 GLY A C 1
ATOM 758 O O . GLY A 1 97 ? -1.088 0.401 0.140 1.00 95.75 97 GLY A O 1
ATOM 759 N N . PHE A 1 98 ? -3.193 0.592 0.881 1.00 98.25 98 PHE A N 1
ATOM 760 C CA . PHE A 1 98 ? -3.227 2.049 0.839 1.00 98.25 98 PHE A CA 1
ATOM 761 C C . PHE A 1 98 ? -4.235 2.627 1.829 1.00 98.25 98 PHE A C 1
ATOM 763 O O . PHE A 1 98 ? -5.171 1.951 2.260 1.00 98.25 98 PHE A O 1
ATOM 770 N N . ASP A 1 99 ? -4.031 3.892 2.180 1.00 98.38 99 ASP A N 1
ATOM 771 C CA . ASP A 1 99 ? -4.935 4.683 3.014 1.00 98.38 99 ASP A CA 1
ATOM 772 C C . ASP A 1 99 ? -4.787 6.169 2.663 1.00 98.38 99 ASP A C 1
ATOM 774 O O . ASP A 1 99 ? -3.870 6.577 1.944 1.00 98.38 99 ASP A O 1
ATOM 778 N N . TRP A 1 100 ? -5.681 7.000 3.185 1.00 98.12 100 TRP A N 1
ATOM 779 C CA . TRP A 1 100 ? -5.639 8.442 2.977 1.00 98.12 100 TRP A CA 1
ATOM 780 C C . TRP A 1 100 ? -5.103 9.142 4.210 1.00 98.12 100 TRP A C 1
ATOM 782 O O . TRP A 1 100 ? -5.582 8.933 5.327 1.00 98.12 100 TRP A O 1
ATOM 792 N N . HIS A 1 101 ? -4.139 10.034 4.002 1.00 97.62 101 HIS A N 1
ATOM 793 C CA . HIS A 1 101 ? -3.606 10.837 5.089 1.00 97.62 101 HIS A CA 1
ATOM 794 C C . HIS A 1 101 ? -4.743 11.660 5.730 1.00 97.62 101 HIS A C 1
ATOM 796 O O . HIS A 1 101 ? -5.470 12.371 5.027 1.00 97.62 101 HIS A O 1
ATOM 802 N N . PRO A 1 102 ? -4.905 11.634 7.065 1.00 95.62 102 PRO A N 1
ATOM 803 C CA . PRO A 1 102 ? -6.116 12.120 7.725 1.00 95.62 102 PRO A CA 1
ATOM 804 C C . PRO A 1 102 ? -6.349 13.624 7.555 1.00 95.62 102 PRO A C 1
ATOM 806 O O . PRO A 1 102 ? -7.501 14.047 7.471 1.00 95.62 102 PRO A O 1
ATOM 809 N N . THR A 1 103 ? -5.279 14.417 7.447 1.00 93.88 103 THR A N 1
ATOM 810 C CA . THR A 1 103 ? -5.355 15.869 7.209 1.00 93.88 103 THR A CA 1
ATOM 811 C C . THR A 1 103 ? -5.401 16.229 5.723 1.00 93.88 103 THR A C 1
ATOM 813 O O . THR A 1 103 ? -6.359 16.848 5.280 1.00 93.88 103 THR A O 1
ATOM 816 N N . THR A 1 104 ? -4.390 15.839 4.936 1.00 95.50 104 THR A N 1
ATOM 817 C CA . THR A 1 104 ? -4.264 16.253 3.525 1.00 95.50 104 THR A CA 1
ATOM 818 C C . THR A 1 104 ? -5.183 15.504 2.569 1.00 95.50 104 THR A C 1
ATOM 820 O O . THR A 1 104 ? -5.326 15.928 1.427 1.00 95.50 104 THR A O 1
ATOM 823 N N . LYS A 1 105 ? -5.772 14.381 3.004 1.00 96.00 105 LYS A N 1
ATOM 824 C CA . LYS A 1 105 ? -6.598 13.484 2.182 1.00 96.00 105 LYS A CA 1
ATOM 825 C C . LYS A 1 105 ? -5.875 12.922 0.954 1.00 96.00 105 LYS A C 1
ATOM 827 O O . LYS A 1 105 ? -6.516 12.371 0.067 1.00 96.00 105 LYS A O 1
ATOM 832 N N . GLN A 1 106 ? -4.548 13.030 0.905 1.00 97.31 106 GLN A N 1
ATOM 833 C CA . GLN A 1 106 ? -3.738 12.429 -0.149 1.00 97.31 106 GLN A CA 1
ATOM 834 C C . GLN A 1 106 ? -3.710 10.913 0.025 1.00 97.31 106 GLN A C 1
ATOM 836 O O . GLN A 1 106 ? -3.648 10.425 1.155 1.00 97.31 106 GLN A O 1
ATOM 841 N N . LEU A 1 107 ? -3.735 10.186 -1.091 1.00 98.31 107 LEU A N 1
ATOM 842 C CA . LEU A 1 107 ? -3.562 8.737 -1.107 1.00 98.31 107 LEU A CA 1
ATOM 843 C C . LEU A 1 107 ? -2.099 8.405 -0.815 1.00 98.31 107 LEU A C 1
ATOM 845 O O . LEU A 1 107 ? -1.194 8.965 -1.434 1.00 98.31 107 LEU A O 1
ATOM 849 N N . TRP A 1 108 ? -1.879 7.494 0.117 1.00 98.69 108 TRP A N 1
ATOM 850 C CA . TRP A 1 108 ? -0.583 6.903 0.412 1.00 98.69 108 TRP A CA 1
ATOM 851 C C . TRP A 1 108 ? -0.697 5.407 0.220 1.00 98.69 108 TRP A C 1
ATOM 853 O O . TRP A 1 108 ? -1.743 4.830 0.506 1.00 98.69 108 TRP A O 1
ATOM 863 N N . PHE A 1 109 ? 0.356 4.781 -0.280 1.00 98.69 109 PHE A N 1
ATOM 864 C CA . PHE A 1 109 ? 0.301 3.381 -0.661 1.00 98.69 109 PHE A CA 1
ATOM 865 C C . PHE A 1 109 ? 1.659 2.710 -0.520 1.00 98.69 109 PHE A C 1
ATOM 867 O O . PHE A 1 109 ? 2.708 3.333 -0.688 1.00 98.69 109 PHE A O 1
ATOM 874 N N . THR A 1 110 ? 1.623 1.428 -0.195 1.00 98.38 110 THR A N 1
ATOM 875 C CA . THR A 1 110 ? 2.788 0.550 -0.189 1.00 98.38 110 THR A CA 1
ATOM 876 C C . THR A 1 110 ? 3.007 -0.010 -1.589 1.00 98.38 110 THR A C 1
ATOM 878 O O . THR A 1 110 ? 2.048 -0.196 -2.336 1.00 98.38 110 THR A O 1
ATOM 881 N N . ASN A 1 111 ? 4.249 -0.267 -1.983 1.00 98.06 111 ASN A N 1
ATOM 882 C CA . ASN A 1 111 ? 4.562 -0.879 -3.271 1.00 98.06 111 ASN A CA 1
ATOM 883 C C . ASN A 1 111 ? 5.716 -1.870 -3.114 1.00 98.06 111 ASN A C 1
ATOM 885 O O . ASN A 1 111 ? 6.759 -1.517 -2.562 1.00 98.06 111 ASN A O 1
ATOM 889 N N . HIS A 1 112 ? 5.529 -3.093 -3.611 1.00 98.19 112 HIS A N 1
ATOM 890 C CA . HIS A 1 112 ? 6.599 -4.087 -3.621 1.00 98.19 112 HIS A CA 1
ATOM 891 C C . HIS A 1 112 ? 7.636 -3.759 -4.702 1.00 98.19 112 HIS A C 1
ATOM 893 O O . HIS A 1 112 ? 7.269 -3.525 -5.860 1.00 98.19 112 HIS A O 1
ATOM 899 N N . GLY A 1 113 ? 8.920 -3.815 -4.348 1.00 97.00 113 GLY A N 1
ATOM 900 C CA . GLY A 1 113 ? 10.035 -3.790 -5.299 1.00 97.00 113 GLY A CA 1
ATOM 901 C C . GLY A 1 113 ? 10.064 -5.041 -6.188 1.00 97.00 113 GLY A C 1
ATOM 902 O O . GLY A 1 113 ? 9.331 -6.001 -5.937 1.00 97.00 113 GLY A O 1
ATOM 903 N N . ARG A 1 114 ? 10.868 -5.042 -7.264 1.00 96.75 114 ARG A N 1
ATOM 904 C CA . ARG A 1 114 ? 11.066 -6.262 -8.071 1.00 96.75 114 ARG A CA 1
ATOM 905 C C . ARG A 1 114 ? 11.897 -7.303 -7.327 1.00 96.75 114 ARG A C 1
ATOM 907 O O . ARG A 1 114 ? 12.769 -6.974 -6.533 1.00 96.75 114 ARG A O 1
ATOM 914 N N . ASP A 1 115 ? 11.668 -8.559 -7.666 1.00 97.50 115 ASP A N 1
ATOM 915 C CA . ASP A 1 115 ? 12.448 -9.690 -7.190 1.00 97.50 115 ASP A CA 1
ATOM 916 C C . ASP A 1 115 ? 13.691 -9.903 -8.077 1.00 97.50 115 ASP A C 1
ATOM 918 O O . ASP A 1 115 ? 13.805 -9.374 -9.195 1.00 97.50 115 ASP A O 1
ATOM 922 N N . TRP A 1 116 ? 14.613 -10.725 -7.579 1.00 96.00 116 TRP A N 1
ATOM 923 C CA . TRP A 1 116 ? 15.833 -11.171 -8.266 1.00 96.00 116 TRP A CA 1
ATOM 924 C C . TRP A 1 116 ? 16.758 -10.041 -8.742 1.00 96.00 116 TRP A C 1
ATOM 926 O O . TRP A 1 116 ? 17.314 -10.112 -9.835 1.00 96.00 116 TRP A O 1
ATOM 936 N N . MET A 1 117 ? 16.932 -9.000 -7.920 1.00 95.88 117 MET A N 1
ATOM 937 C CA . MET A 1 117 ? 17.945 -7.948 -8.124 1.00 95.88 117 MET A CA 1
ATOM 938 C C . MET A 1 117 ? 19.015 -7.940 -7.007 1.00 95.88 117 MET A C 1
ATOM 940 O O . MET A 1 117 ? 19.780 -6.986 -6.865 1.00 95.88 117 MET A O 1
ATOM 944 N N . GLY A 1 118 ? 19.091 -9.031 -6.235 1.00 96.19 118 GLY A N 1
ATOM 945 C CA . GLY A 1 118 ? 19.983 -9.215 -5.085 1.00 96.19 118 GLY A CA 1
ATOM 946 C C . GLY A 1 118 ? 19.267 -9.090 -3.737 1.00 96.19 118 GLY A C 1
ATOM 947 O O . GLY A 1 118 ? 18.087 -8.755 -3.680 1.00 96.19 118 GLY A O 1
ATOM 948 N N . ASP A 1 119 ? 19.989 -9.358 -2.648 1.00 96.69 119 ASP A N 1
ATOM 949 C CA . ASP A 1 119 ? 19.429 -9.403 -1.284 1.00 96.69 119 ASP A CA 1
ATOM 950 C C . ASP A 1 119 ? 19.026 -8.032 -0.735 1.00 96.69 119 ASP A C 1
ATOM 952 O O . ASP A 1 119 ? 18.141 -7.946 0.123 1.00 96.69 119 ASP A O 1
ATOM 956 N N . ASP A 1 120 ? 19.690 -6.984 -1.226 1.00 96.75 120 ASP A N 1
ATOM 957 C CA . ASP A 1 120 ? 19.650 -5.653 -0.627 1.00 96.75 120 ASP A CA 1
ATOM 958 C C . ASP A 1 120 ? 19.008 -4.589 -1.533 1.00 96.75 120 ASP A C 1
ATOM 960 O O . ASP A 1 120 ? 19.009 -3.405 -1.197 1.00 96.75 120 ASP A O 1
ATOM 964 N N . LYS A 1 121 ? 18.449 -4.993 -2.684 1.00 95.94 121 LYS A N 1
ATOM 965 C CA . LYS A 1 121 ? 17.761 -4.089 -3.617 1.00 95.94 121 LYS A CA 1
ATOM 966 C C . LYS A 1 121 ? 16.760 -4.806 -4.543 1.00 95.94 121 LYS A C 1
ATOM 968 O O . LYS A 1 121 ? 16.902 -6.007 -4.783 1.00 95.94 121 LYS A O 1
ATOM 973 N N . PRO A 1 122 ? 15.826 -4.050 -5.146 1.00 97.44 122 PRO A N 1
ATOM 974 C CA . PRO A 1 122 ? 15.400 -2.723 -4.700 1.00 97.44 122 PRO A CA 1
ATOM 975 C C . PRO A 1 122 ? 14.606 -2.810 -3.392 1.00 97.44 122 PRO A C 1
ATOM 977 O O . PRO A 1 122 ? 14.170 -3.884 -2.972 1.00 97.44 122 PRO A O 1
ATOM 980 N N . ASN A 1 123 ? 14.408 -1.668 -2.745 1.00 98.50 123 ASN A N 1
ATOM 981 C CA . ASN A 1 123 ? 13.531 -1.578 -1.589 1.00 98.50 123 ASN A CA 1
ATOM 982 C C . ASN A 1 123 ? 12.060 -1.688 -1.995 1.00 98.50 123 ASN A C 1
ATOM 984 O O . ASN A 1 123 ? 11.634 -1.201 -3.045 1.00 98.50 123 ASN A O 1
ATOM 988 N N . ASP A 1 124 ? 11.260 -2.235 -1.086 1.00 98.62 124 ASP A N 1
ATOM 989 C CA . ASP A 1 124 ? 9.848 -1.888 -1.037 1.00 98.62 124 ASP A CA 1
ATOM 990 C C . ASP A 1 124 ? 9.682 -0.422 -0.627 1.00 98.62 124 ASP A C 1
ATOM 992 O O . ASP A 1 124 ? 10.498 0.120 0.127 1.00 98.62 124 ASP A O 1
ATOM 996 N N . THR A 1 125 ? 8.600 0.225 -1.056 1.00 98.69 125 THR A N 1
ATOM 997 C CA . THR A 1 125 ? 8.403 1.656 -0.795 1.00 98.69 125 THR A CA 1
ATOM 998 C C . THR A 1 125 ? 7.070 1.975 -0.139 1.00 98.69 125 THR A C 1
ATOM 1000 O O . THR A 1 125 ? 6.044 1.352 -0.409 1.00 98.69 125 THR A O 1
ATOM 1003 N N . LEU A 1 126 ? 7.081 3.012 0.699 1.00 98.81 126 LEU A N 1
ATOM 1004 C CA . LEU A 1 126 ? 5.899 3.809 1.006 1.00 98.81 126 LEU A CA 1
ATOM 1005 C C . LEU A 1 126 ? 5.913 5.026 0.088 1.00 98.81 126 LEU A C 1
ATOM 1007 O O . LEU A 1 126 ? 6.862 5.807 0.114 1.00 98.81 126 LEU A O 1
ATOM 1011 N N . SER A 1 127 ? 4.853 5.209 -0.683 1.00 98.44 127 SER A N 1
ATOM 1012 C CA . SER A 1 127 ? 4.701 6.311 -1.628 1.00 98.44 127 SER A CA 1
ATOM 1013 C C . SER A 1 127 ? 3.457 7.130 -1.300 1.00 98.44 127 SER A C 1
ATOM 1015 O O . SER A 1 127 ? 2.533 6.661 -0.632 1.00 98.44 127 SER A O 1
ATOM 1017 N N . ARG A 1 128 ? 3.418 8.372 -1.786 1.00 97.38 128 ARG A N 1
ATOM 1018 C CA . ARG A 1 128 ? 2.238 9.240 -1.710 1.00 97.38 128 ARG A CA 1
ATOM 1019 C C . ARG A 1 128 ? 1.886 9.779 -3.083 1.00 97.38 128 ARG A C 1
ATOM 1021 O O . ARG A 1 128 ? 2.773 9.965 -3.911 1.00 97.38 128 ARG A O 1
ATOM 1028 N N . MET A 1 129 ? 0.611 10.079 -3.288 1.00 96.75 129 MET A N 1
ATOM 1029 C CA . MET A 1 129 ? 0.084 10.656 -4.518 1.00 96.75 129 MET A CA 1
ATOM 1030 C C . MET A 1 129 ? -0.496 12.043 -4.238 1.00 96.75 129 MET A C 1
ATOM 1032 O O . MET A 1 129 ? -1.573 12.190 -3.657 1.00 96.75 129 MET A O 1
ATOM 1036 N N . GLN A 1 130 ? 0.245 13.071 -4.646 1.00 92.12 130 GLN A N 1
ATOM 1037 C CA . GLN A 1 130 ? -0.123 14.478 -4.466 1.00 92.12 130 GLN A CA 1
ATOM 1038 C C . GLN A 1 130 ? -1.090 14.998 -5.533 1.00 92.12 130 GLN A C 1
ATOM 1040 O O . GLN A 1 130 ? -1.793 15.976 -5.293 1.00 92.12 130 GLN A O 1
ATOM 1045 N N . LYS A 1 131 ? -1.109 14.362 -6.706 1.00 95.00 131 LYS A N 1
ATOM 1046 C CA . LYS A 1 131 ? -1.986 14.661 -7.844 1.00 95.00 131 LYS A CA 1
ATOM 1047 C C . LYS A 1 131 ? -2.139 13.413 -8.712 1.00 95.00 131 LYS A C 1
ATOM 1049 O O . LYS A 1 131 ? -1.418 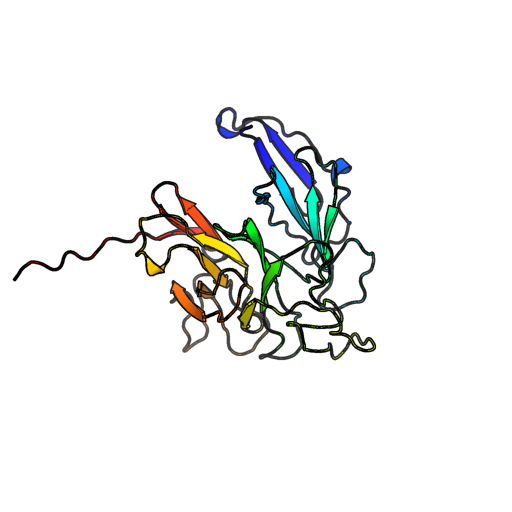12.442 -8.510 1.00 95.00 131 LYS A O 1
ATOM 1054 N N . THR A 1 132 ? -3.060 13.441 -9.666 1.00 96.81 132 THR A N 1
ATOM 1055 C CA . THR A 1 132 ? -3.214 12.367 -10.655 1.00 96.81 132 THR A CA 1
ATOM 1056 C C . THR A 1 132 ? -2.158 12.468 -11.762 1.00 96.81 132 THR A C 1
ATOM 1058 O O . THR A 1 132 ? -1.549 13.522 -11.965 1.00 96.81 132 THR A O 1
ATOM 1061 N N . GLY A 1 133 ? -1.923 11.360 -12.468 1.00 96.88 133 GLY A N 1
ATOM 1062 C CA . GLY A 1 133 ? -0.984 11.269 -13.591 1.00 96.88 133 GLY A CA 1
ATOM 1063 C C . GLY A 1 133 ? 0.480 11.068 -13.189 1.00 96.88 133 GLY A C 1
ATOM 1064 O O . GLY A 1 133 ? 1.369 11.294 -14.005 1.00 96.88 133 GLY A O 1
ATOM 1065 N N . LEU A 1 134 ? 0.744 10.683 -11.939 1.00 98.06 134 LEU A N 1
ATOM 1066 C CA . LEU A 1 134 ? 2.100 10.451 -11.440 1.00 98.06 134 LEU A CA 1
ATOM 1067 C C . LEU A 1 134 ? 2.627 9.069 -11.837 1.00 98.06 134 LEU A C 1
ATOM 1069 O O . LEU A 1 134 ? 1.868 8.098 -11.893 1.00 98.06 134 LEU A O 1
ATOM 1073 N N . ASN A 1 135 ? 3.940 8.984 -12.059 1.00 98.00 135 ASN A N 1
ATOM 1074 C CA . ASN A 1 135 ? 4.636 7.747 -12.396 1.00 98.00 135 ASN A CA 1
ATOM 1075 C C . ASN A 1 135 ? 5.562 7.309 -11.252 1.00 98.00 135 ASN A C 1
ATOM 1077 O O . ASN A 1 135 ? 6.374 8.098 -10.774 1.00 98.00 135 ASN A O 1
ATOM 1081 N N . TYR A 1 136 ? 5.478 6.038 -10.864 1.00 98.44 136 TYR A N 1
ATOM 1082 C CA . TYR A 1 136 ? 6.265 5.434 -9.782 1.00 98.44 136 TYR A CA 1
ATOM 1083 C C . TYR A 1 136 ? 7.336 4.447 -10.268 1.00 98.44 136 TYR A C 1
ATOM 1085 O O . TYR A 1 136 ? 7.982 3.788 -9.458 1.00 98.44 136 TYR A O 1
ATOM 1093 N N . GLY A 1 137 ? 7.580 4.408 -11.581 1.00 98.06 137 GLY A N 1
ATOM 1094 C CA . GLY A 1 137 ? 8.856 3.973 -12.150 1.00 98.06 137 GLY A CA 1
ATOM 1095 C C . GLY A 1 137 ? 8.873 2.593 -12.798 1.00 98.06 137 GLY A C 1
ATOM 1096 O O . GLY A 1 137 ? 9.627 2.411 -13.756 1.00 98.06 137 GLY A O 1
ATOM 1097 N N . PHE A 1 138 ? 8.027 1.648 -12.373 1.00 98.25 138 PHE A N 1
ATOM 1098 C CA . PHE A 1 138 ? 7.987 0.321 -12.997 1.00 98.25 138 PHE A CA 1
ATOM 1099 C C . PHE A 1 138 ? 7.696 0.424 -14.515 1.00 98.25 138 PHE A C 1
ATOM 1101 O O . PHE A 1 138 ? 6.797 1.177 -14.900 1.00 98.25 138 PHE A O 1
ATOM 1108 N N . PRO A 1 139 ? 8.391 -0.333 -15.387 1.00 97.81 139 PRO A N 1
ATOM 1109 C CA . PRO A 1 139 ? 9.425 -1.324 -15.064 1.00 97.81 139 PRO A CA 1
ATOM 1110 C C . PRO A 1 139 ? 10.854 -0.765 -14.991 1.00 97.81 139 PRO A C 1
ATOM 1112 O O . PRO A 1 139 ? 11.751 -1.462 -14.538 1.00 97.81 139 PRO A O 1
ATOM 1115 N N . TYR A 1 140 ? 11.089 0.464 -15.445 1.00 98.50 140 TYR A N 1
ATOM 1116 C CA . TYR A 1 140 ? 12.439 0.941 -15.762 1.00 98.50 140 TYR A CA 1
ATOM 1117 C C . TYR A 1 140 ? 13.209 1.539 -14.583 1.00 98.50 140 TYR A C 1
ATOM 1119 O O . TYR A 1 140 ? 14.437 1.607 -14.630 1.00 98.50 140 TYR A O 1
ATOM 1127 N N . CYS A 1 141 ? 12.507 2.036 -13.568 1.00 98.56 141 CYS A N 1
ATOM 1128 C CA . CYS A 1 141 ? 13.099 2.693 -12.412 1.00 98.56 141 CYS A CA 1
ATOM 1129 C C . CYS A 1 141 ? 12.464 2.181 -11.122 1.00 98.56 141 CYS A C 1
ATOM 1131 O O . CYS A 1 141 ? 11.242 2.182 -10.975 1.00 98.56 141 CYS A O 1
ATOM 1133 N N . HIS A 1 142 ? 13.301 1.796 -10.170 1.00 98.38 142 HIS A N 1
ATOM 1134 C CA . HIS A 1 142 ? 12.912 1.363 -8.836 1.00 98.38 142 HIS A CA 1
ATOM 1135 C C . HIS A 1 142 ? 13.222 2.456 -7.828 1.00 98.38 142 HIS A C 1
ATOM 1137 O O . HIS A 1 142 ? 14.119 3.272 -8.042 1.00 98.38 142 HIS A O 1
ATOM 1143 N N . GLU A 1 143 ? 12.462 2.476 -6.732 1.00 97.12 143 GLU A N 1
ATOM 1144 C CA . GLU A 1 143 ? 12.691 3.356 -5.574 1.00 97.12 143 GLU A CA 1
ATOM 1145 C C . GLU A 1 143 ? 12.924 4.848 -5.903 1.00 97.12 143 GLU A C 1
ATOM 1147 O O . GLU A 1 143 ? 13.498 5.592 -5.116 1.00 97.12 143 GLU A O 1
ATOM 1152 N N . GLY A 1 144 ? 12.423 5.308 -7.054 1.00 97.56 144 GLY A N 1
ATOM 1153 C CA . GLY A 1 144 ? 12.496 6.691 -7.521 1.00 97.56 144 GLY A CA 1
ATOM 1154 C C . GLY A 1 144 ? 13.773 7.064 -8.280 1.00 97.56 144 GLY A C 1
ATOM 1155 O O . GLY A 1 144 ? 13.760 8.036 -9.035 1.00 97.56 144 GLY A O 1
ATOM 1156 N N . ASN A 1 145 ? 14.882 6.348 -8.100 1.00 97.88 145 ASN A N 1
ATOM 1157 C CA . ASN A 1 145 ? 16.180 6.758 -8.649 1.00 97.88 145 ASN A CA 1
ATOM 1158 C C . ASN A 1 145 ? 17.113 5.603 -9.050 1.00 97.88 145 ASN A C 1
ATOM 1160 O O . ASN A 1 145 ? 18.264 5.864 -9.402 1.00 97.88 145 ASN A O 1
ATOM 1164 N N . MET A 1 146 ? 16.641 4.355 -9.030 1.00 98.19 146 MET A N 1
ATOM 1165 C CA . MET A 1 146 ? 17.438 3.177 -9.368 1.00 98.19 146 MET A CA 1
ATOM 1166 C C . MET A 1 146 ? 17.020 2.606 -10.730 1.00 98.19 146 MET A C 1
ATOM 1168 O O . MET A 1 146 ? 15.990 1.941 -10.818 1.00 98.19 146 MET A O 1
ATOM 1172 N N . PRO A 1 147 ? 17.804 2.814 -11.801 1.00 98.31 147 PRO A N 1
ATOM 1173 C CA . PRO A 1 147 ? 17.570 2.156 -13.082 1.00 98.31 147 PRO A CA 1
ATOM 1174 C C . PRO A 1 147 ? 17.539 0.627 -12.966 1.00 98.31 147 PRO A C 1
ATOM 1176 O O . PRO A 1 147 ? 18.358 0.038 -12.257 1.00 98.31 147 PRO A O 1
ATOM 1179 N N . ASP A 1 148 ? 16.638 -0.009 -13.709 1.00 98.19 148 ASP A N 1
ATOM 1180 C CA . ASP A 1 148 ? 16.623 -1.461 -13.875 1.00 98.19 148 ASP A CA 1
ATOM 1181 C C . ASP A 1 148 ? 17.828 -1.943 -14.709 1.00 98.19 148 ASP A C 1
ATOM 1183 O O . ASP A 1 148 ? 18.285 -1.271 -15.640 1.00 98.19 148 ASP A O 1
ATOM 1187 N N . ASP A 1 149 ? 18.365 -3.114 -14.364 1.00 95.94 149 ASP A N 1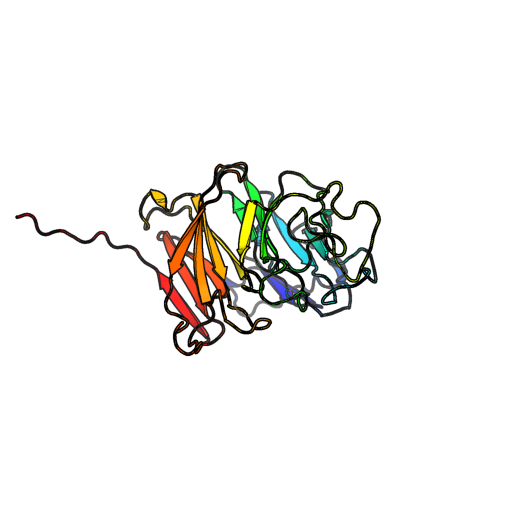
ATOM 1188 C CA . ASP A 1 149 ? 19.552 -3.700 -14.993 1.00 95.94 149 ASP A CA 1
ATOM 1189 C C . ASP A 1 149 ? 19.242 -4.596 -16.203 1.00 95.94 149 ASP A C 1
ATOM 1191 O O . ASP A 1 149 ? 20.124 -4.817 -17.044 1.00 95.94 149 ASP A O 1
ATOM 1195 N N . VAL A 1 150 ? 17.996 -5.056 -16.331 1.00 95.44 150 VAL A N 1
ATOM 1196 C CA . VAL A 1 150 ? 17.524 -5.963 -17.385 1.00 95.44 150 VAL A CA 1
ATOM 1197 C C . VAL A 1 150 ? 16.662 -5.212 -18.399 1.00 95.44 150 VAL A C 1
ATOM 1199 O O . VAL A 1 150 ? 16.951 -5.246 -19.596 1.00 95.44 150 VAL A O 1
ATOM 1202 N N . VAL A 1 151 ? 15.628 -4.508 -17.940 1.00 96.06 151 VAL A N 1
ATOM 1203 C CA . VAL A 1 151 ? 14.681 -3.773 -18.788 1.00 96.06 151 VAL A CA 1
ATOM 1204 C C . VAL A 1 151 ? 15.127 -2.319 -18.891 1.00 96.06 151 VAL A C 1
ATOM 1206 O O . VAL A 1 151 ? 14.895 -1.495 -18.009 1.00 96.06 151 VAL A O 1
ATOM 1209 N N . LYS A 1 152 ? 15.816 -2.000 -19.988 1.00 95.31 152 LYS A N 1
ATOM 1210 C CA . LYS A 1 152 ? 16.519 -0.723 -20.152 1.00 95.31 152 LYS A CA 1
ATOM 1211 C C . LYS A 1 152 ? 15.705 0.286 -20.954 1.00 95.31 152 LYS A C 1
ATOM 1213 O O . LYS A 1 152 ? 15.121 -0.034 -21.982 1.00 95.31 152 LYS A O 1
ATOM 1218 N N . LYS A 1 153 ? 15.769 1.545 -20.524 1.00 95.75 153 LYS A N 1
ATOM 1219 C CA . LYS A 1 153 ? 15.229 2.715 -21.224 1.00 95.75 153 LYS A CA 1
ATOM 1220 C C . LYS A 1 153 ? 16.160 3.906 -21.016 1.00 95.75 153 LYS A C 1
ATOM 1222 O O . LYS A 1 153 ? 16.801 4.012 -19.974 1.00 95.75 153 LYS A O 1
ATOM 1227 N N . ALA A 1 154 ? 16.230 4.815 -21.987 1.00 97.56 154 ALA A N 1
ATOM 1228 C CA . ALA A 1 154 ? 16.952 6.075 -21.821 1.00 97.56 154 ALA A CA 1
ATOM 1229 C C . ALA A 1 154 ? 16.292 6.947 -20.736 1.00 97.56 154 ALA A C 1
ATOM 1231 O O . ALA A 1 154 ? 15.074 7.124 -20.741 1.00 97.56 154 ALA A O 1
ATOM 1232 N N . ASN A 1 155 ? 17.099 7.512 -19.832 1.00 97.06 155 ASN A N 1
ATOM 1233 C CA . ASN A 1 155 ? 16.643 8.335 -18.702 1.00 97.06 155 ASN A CA 1
ATOM 1234 C C . ASN A 1 155 ? 15.498 7.675 -17.900 1.00 97.06 155 ASN A C 1
ATOM 1236 O O . ASN A 1 155 ? 14.429 8.270 -17.745 1.00 97.06 155 ASN A O 1
ATOM 1240 N N . PRO A 1 156 ? 15.688 6.443 -17.394 1.00 97.56 156 PRO A N 1
ATOM 1241 C CA . PRO A 1 156 ? 14.584 5.599 -16.935 1.00 97.56 156 PRO A CA 1
ATOM 1242 C C . PRO A 1 156 ? 13.852 6.163 -15.710 1.00 97.56 156 PRO A C 1
ATOM 1244 O O . PRO A 1 156 ? 12.663 5.909 -15.541 1.00 97.56 156 PRO A O 1
ATOM 1247 N N . CYS A 1 157 ? 14.541 6.964 -14.892 1.00 98.50 157 CYS A N 1
ATOM 1248 C CA . CYS A 1 157 ? 13.992 7.593 -13.691 1.00 98.50 157 CYS A CA 1
ATOM 1249 C C . CYS A 1 157 ? 1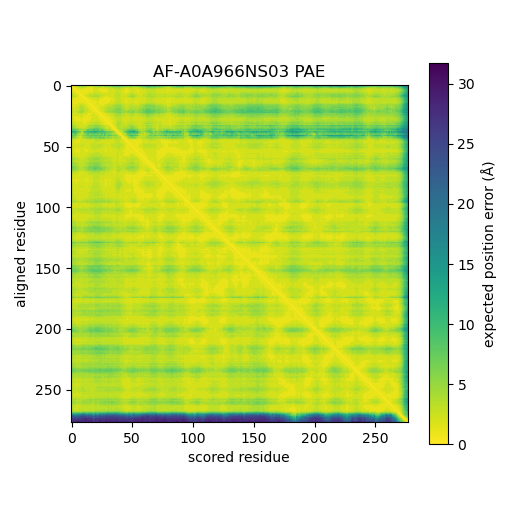3.509 9.038 -13.905 1.00 98.50 157 CYS A C 1
ATOM 1251 O O . CYS A 1 157 ? 13.097 9.701 -12.954 1.00 98.50 157 CYS A O 1
ATOM 1253 N N . ALA A 1 158 ? 13.558 9.566 -15.134 1.00 98.19 158 ALA A N 1
ATOM 1254 C CA . ALA A 1 158 ? 13.086 10.921 -15.398 1.00 98.19 158 ALA A CA 1
ATOM 1255 C C . ALA A 1 158 ? 11.572 11.032 -15.148 1.00 98.19 158 ALA A C 1
ATOM 1257 O O . ALA A 1 158 ? 10.780 10.289 -15.728 1.00 98.19 158 ALA A O 1
ATOM 1258 N N . GLY A 1 159 ? 11.177 11.975 -14.286 1.00 97.06 159 GLY A N 1
ATOM 1259 C CA . GLY A 1 159 ? 9.776 12.191 -13.911 1.00 97.06 159 GLY A CA 1
ATOM 1260 C C . GLY A 1 159 ? 9.179 11.102 -13.012 1.00 97.06 159 GLY A C 1
ATOM 1261 O O . GLY A 1 159 ? 7.959 11.049 -12.876 1.00 97.06 159 GLY A O 1
ATOM 1262 N N . VAL A 1 160 ? 10.011 10.233 -12.427 1.00 98.44 160 VAL A N 1
ATOM 1263 C CA . VAL A 1 160 ? 9.572 9.238 -11.443 1.00 98.44 160 VAL A CA 1
ATOM 1264 C C . VAL A 1 160 ? 9.511 9.877 -10.058 1.00 98.44 160 VAL A C 1
ATOM 1266 O O . VAL A 1 160 ? 10.445 10.553 -9.620 1.00 98.44 160 VAL A O 1
ATOM 1269 N N . GLU A 1 161 ? 8.396 9.667 -9.368 1.00 98.31 161 GLU A N 1
ATOM 1270 C CA . GLU A 1 161 ? 8.182 10.182 -8.021 1.00 98.31 161 GLU A CA 1
ATOM 1271 C C . GLU A 1 161 ? 9.086 9.483 -7.000 1.00 98.31 161 GLU A C 1
ATOM 1273 O O . GLU A 1 161 ? 9.260 8.263 -7.018 1.00 98.31 161 GLU A O 1
ATOM 1278 N N . GLN A 1 162 ? 9.631 10.265 -6.067 1.00 98.06 162 GLN A N 1
ATOM 1279 C CA . GLN A 1 162 ? 10.407 9.718 -4.958 1.00 98.06 162 GLN A CA 1
ATOM 1280 C C . GLN A 1 162 ? 9.478 9.089 -3.911 1.00 98.06 162 GLN A C 1
ATOM 1282 O O . GLN A 1 162 ? 8.429 9.666 -3.591 1.00 98.06 162 GLN A O 1
ATOM 1287 N N . PRO A 1 163 ? 9.855 7.939 -3.331 1.00 98.06 163 PRO A N 1
ATOM 1288 C CA . PRO A 1 163 ? 9.109 7.369 -2.226 1.00 98.06 163 PRO A CA 1
ATOM 1289 C C . PRO A 1 163 ? 9.219 8.260 -0.983 1.00 98.06 163 PRO A C 1
ATOM 1291 O O . PRO A 1 163 ? 10.204 8.967 -0.772 1.00 98.06 163 PRO A O 1
ATOM 1294 N N . VAL A 1 164 ? 8.204 8.196 -0.126 1.00 98.50 164 VAL A N 1
ATOM 1295 C CA . VAL A 1 164 ? 8.239 8.811 1.206 1.00 98.50 164 VAL A CA 1
ATOM 1296 C C . VAL A 1 164 ? 9.261 8.101 2.091 1.00 98.50 164 VAL A C 1
ATOM 1298 O O . VAL A 1 164 ? 9.986 8.746 2.844 1.00 98.50 164 VAL A O 1
ATOM 1301 N N . ALA A 1 165 ? 9.307 6.770 2.014 1.00 98.50 165 ALA A N 1
ATOM 1302 C CA . ALA A 1 165 ? 10.245 5.962 2.776 1.00 98.50 165 ALA A CA 1
ATOM 1303 C C . ALA A 1 165 ? 10.596 4.665 2.036 1.00 98.50 165 ALA A C 1
ATOM 1305 O O . ALA A 1 165 ? 9.749 4.071 1.364 1.00 98.50 165 ALA A O 1
ATOM 1306 N N . LEU A 1 166 ? 11.840 4.219 2.216 1.00 98.50 166 LEU A N 1
ATOM 1307 C CA . LEU A 1 166 ? 12.310 2.895 1.816 1.00 98.50 166 LEU A CA 1
ATOM 1308 C C . LEU A 1 166 ? 12.048 1.923 2.967 1.00 98.50 166 LEU A C 1
ATOM 1310 O O . LEU A 1 166 ? 12.497 2.144 4.090 1.00 98.50 166 LEU A O 1
ATOM 1314 N N . MET A 1 167 ? 11.289 0.866 2.703 1.00 98.38 167 MET A N 1
ATOM 1315 C CA . MET A 1 167 ? 10.722 -0.018 3.729 1.00 98.38 167 MET A CA 1
ATOM 1316 C C . MET A 1 167 ? 11.555 -1.286 3.968 1.00 98.38 167 MET A C 1
ATOM 1318 O O . MET A 1 167 ? 11.242 -2.088 4.858 1.00 98.38 167 MET A O 1
ATOM 1322 N N . GLY A 1 168 ? 12.652 -1.411 3.224 1.00 97.75 168 GLY A N 1
ATOM 1323 C CA . GLY A 1 168 ? 13.559 -2.546 3.215 1.00 97.75 168 GLY A CA 1
ATOM 1324 C C . GLY A 1 168 ? 13.368 -3.420 1.968 1.00 97.75 168 GLY A C 1
ATOM 1325 O O . GLY A 1 168 ? 12.245 -3.561 1.473 1.00 97.75 168 GLY A O 1
ATOM 1326 N N . PRO A 1 169 ? 14.447 -4.026 1.455 1.00 97.69 169 PRO A N 1
ATOM 1327 C CA . PRO A 1 169 ? 14.405 -4.894 0.285 1.00 97.69 169 PRO A CA 1
ATOM 1328 C C . PRO A 1 169 ? 13.652 -6.187 0.589 1.00 97.69 169 PRO A C 1
ATOM 1330 O O . PRO A 1 169 ? 13.927 -6.877 1.572 1.00 97.69 169 PRO A O 1
ATOM 1333 N N . HIS A 1 170 ? 12.683 -6.513 -0.266 1.00 97.69 170 HIS A N 1
ATOM 1334 C CA . HIS A 1 170 ? 11.860 -7.724 -0.165 1.00 97.69 170 HIS A CA 1
ATOM 1335 C C . HIS A 1 170 ? 11.028 -7.818 1.119 1.00 97.69 170 HIS A C 1
ATOM 1337 O O . HIS A 1 170 ? 10.597 -8.907 1.482 1.00 97.69 170 HIS A O 1
ATOM 1343 N N . SER A 1 171 ? 10.795 -6.718 1.840 1.00 97.56 171 SER A N 1
ATOM 1344 C CA . SER A 1 171 ? 10.105 -6.738 3.143 1.00 97.56 171 SER A CA 1
ATOM 1345 C C . SER A 1 171 ? 8.634 -7.192 3.081 1.00 97.56 171 SER A C 1
ATOM 1347 O O . SER A 1 171 ? 8.044 -7.534 4.113 1.00 97.56 171 SER A O 1
ATOM 1349 N N . ALA A 1 172 ? 8.067 -7.219 1.873 1.00 97.25 172 ALA A N 1
ATOM 1350 C CA . ALA A 1 172 ? 6.675 -7.472 1.551 1.00 97.25 172 ALA A CA 1
ATOM 1351 C C . ALA A 1 172 ? 5.739 -6.530 2.324 1.00 97.25 172 ALA A C 1
ATOM 1353 O O . ALA A 1 172 ? 4.982 -6.959 3.198 1.00 97.25 172 ALA A O 1
ATOM 1354 N N . VAL A 1 173 ? 5.837 -5.227 2.047 1.00 97.56 173 VAL A N 1
ATOM 1355 C CA . VAL A 1 173 ? 4.920 -4.213 2.597 1.00 97.56 173 VAL A CA 1
ATOM 1356 C C . VAL A 1 173 ? 3.471 -4.457 2.167 1.00 97.56 173 VAL A C 1
ATOM 1358 O O . VAL A 1 173 ? 3.106 -4.295 1.010 1.00 97.56 173 VAL A O 1
ATOM 1361 N N . MET A 1 174 ? 2.617 -4.784 3.132 1.00 96.06 174 MET A N 1
ATOM 1362 C CA . MET A 1 174 ? 1.209 -5.103 2.910 1.00 96.06 174 MET A CA 1
ATOM 1363 C C . MET A 1 174 ? 0.316 -3.900 3.250 1.00 96.06 174 MET A C 1
ATOM 1365 O O . MET A 1 174 ? 0.430 -2.838 2.635 1.00 96.06 174 MET A O 1
ATOM 1369 N N . GLY A 1 175 ? -0.588 -4.057 4.220 1.00 92.88 175 GLY A N 1
ATOM 1370 C CA . GLY A 1 175 ? -1.553 -3.053 4.634 1.00 92.88 175 GLY A CA 1
ATOM 1371 C C . GLY A 1 175 ? -0.907 -1.789 5.189 1.00 92.88 175 GLY A C 1
ATOM 1372 O O . GLY A 1 175 ? 0.098 -1.838 5.900 1.00 92.88 175 GLY A O 1
ATOM 1373 N N . LEU A 1 176 ? -1.555 -0.663 4.898 1.00 97.81 176 LEU A N 1
ATOM 1374 C CA . LEU A 1 176 ? -1.247 0.666 5.409 1.00 97.81 176 LEU A CA 1
ATOM 1375 C C . LEU A 1 176 ? -2.484 1.207 6.129 1.00 97.81 176 LEU A C 1
ATOM 1377 O O . LEU A 1 176 ? -3.589 1.128 5.594 1.00 97.81 176 LEU A O 1
ATOM 1381 N N . LYS A 1 177 ? -2.299 1.788 7.317 1.00 98.31 177 LYS A N 1
ATOM 1382 C CA . LYS A 1 177 ? -3.364 2.482 8.046 1.00 98.31 177 LYS A CA 1
ATOM 1383 C C . LYS A 1 177 ? -2.840 3.734 8.731 1.00 98.31 177 LYS A C 1
ATOM 1385 O O . LYS A 1 177 ? -1.916 3.654 9.536 1.00 98.31 177 LYS A O 1
ATOM 1390 N N . PHE A 1 178 ? -3.463 4.882 8.483 1.00 98.31 178 PHE A N 1
ATOM 1391 C CA . PHE A 1 178 ? -3.260 6.054 9.329 1.00 98.31 178 PHE A CA 1
ATOM 1392 C C . PHE A 1 178 ? -4.095 5.936 10.599 1.00 98.31 178 PHE A C 1
ATOM 1394 O O . PHE A 1 178 ? -5.313 5.744 10.547 1.00 98.31 178 PHE A O 1
ATOM 1401 N N . TYR A 1 179 ? -3.448 6.084 11.750 1.00 98.25 179 TYR A N 1
ATOM 1402 C CA . TYR A 1 179 ? -4.133 6.025 13.035 1.00 98.25 179 TYR A CA 1
ATOM 1403 C C . TYR A 1 179 ? -4.698 7.389 13.428 1.00 98.25 179 TYR A C 1
ATOM 1405 O O . TYR A 1 179 ? -3.969 8.374 13.535 1.00 98.25 179 TYR A O 1
ATOM 1413 N N . THR A 1 180 ? -6.002 7.456 13.680 1.00 97.56 180 THR A N 1
ATOM 1414 C CA . THR A 1 180 ? -6.703 8.702 14.055 1.00 97.56 180 THR A CA 1
ATOM 1415 C C . THR A 1 180 ? -7.344 8.644 15.440 1.00 97.56 180 THR A C 1
ATOM 1417 O O . THR A 1 180 ? -7.872 9.651 15.919 1.00 97.56 180 THR A O 1
ATOM 1420 N N . GLY A 1 181 ? -7.298 7.476 16.085 1.00 96.69 181 GLY A N 1
ATOM 1421 C CA . GLY A 1 181 ? -7.915 7.218 17.381 1.00 96.69 181 GLY A CA 1
ATOM 1422 C C . GLY A 1 181 ? -7.204 7.908 18.541 1.00 96.69 181 GLY A C 1
ATOM 1423 O O . GLY A 1 181 ? -6.141 8.509 18.391 1.00 96.69 181 GLY A O 1
ATOM 1424 N N . ASN A 1 182 ? -7.794 7.784 19.730 1.00 96.50 182 ASN A N 1
ATOM 1425 C CA . ASN A 1 182 ? -7.273 8.384 20.963 1.00 96.50 182 ASN A CA 1
ATOM 1426 C C . ASN A 1 182 ? -6.862 7.342 22.023 1.00 96.50 182 ASN A C 1
ATOM 1428 O O . ASN A 1 182 ? -6.503 7.729 23.129 1.00 96.50 182 ASN A O 1
ATOM 1432 N N . MET A 1 183 ? -6.928 6.037 21.717 1.00 96.88 183 MET A N 1
ATOM 1433 C CA . MET A 1 183 ? -6.496 4.984 22.646 1.00 96.88 183 MET A CA 1
ATOM 1434 C C . MET A 1 183 ? -4.972 4.971 22.811 1.00 96.88 183 MET A C 1
ATOM 1436 O O . MET A 1 183 ? -4.474 4.968 23.932 1.00 96.88 183 MET A O 1
ATOM 1440 N N . PHE A 1 184 ? -4.224 4.948 21.706 1.00 97.06 184 PHE A N 1
ATOM 1441 C CA . PHE A 1 184 ? -2.765 5.050 21.740 1.00 97.06 184 PHE A CA 1
ATOM 1442 C C . PHE A 1 184 ? -2.302 6.459 22.140 1.00 97.06 184 PHE A C 1
ATOM 1444 O O . PHE A 1 184 ? -3.034 7.428 21.912 1.00 97.06 184 PHE A O 1
ATOM 1451 N N . PRO A 1 185 ? -1.086 6.588 22.704 1.00 96.19 185 PRO A N 1
ATOM 1452 C CA . PRO A 1 185 ? -0.486 7.878 23.027 1.00 96.19 185 PRO A CA 1
ATOM 1453 C C . PRO A 1 185 ? -0.497 8.875 21.859 1.00 96.19 185 PRO A C 1
ATOM 1455 O O . PRO A 1 185 ? -0.496 8.492 20.686 1.00 96.19 185 PRO A O 1
ATOM 1458 N N . ALA A 1 186 ? -0.499 10.171 22.185 1.00 95.06 186 ALA A N 1
ATOM 1459 C CA . ALA A 1 186 ? -0.684 11.253 21.215 1.00 95.06 186 ALA A CA 1
ATOM 1460 C C . ALA A 1 186 ? 0.351 11.228 20.084 1.00 95.06 186 ALA A C 1
ATOM 1462 O O . ALA A 1 186 ? 0.048 11.620 18.959 1.00 95.06 186 ALA A O 1
ATOM 1463 N N . GLU A 1 187 ? 1.553 10.723 20.353 1.00 94.25 187 GLU A N 1
ATOM 1464 C CA . GLU A 1 187 ? 2.595 10.603 19.354 1.00 94.25 187 GLU A CA 1
ATOM 1465 C C . GLU A 1 187 ? 2.235 9.625 18.224 1.00 94.25 187 GLU A C 1
ATOM 1467 O O . GLU A 1 187 ? 2.783 9.774 17.143 1.00 94.25 187 GLU A O 1
ATOM 1472 N N . TYR A 1 188 ? 1.327 8.664 18.406 1.00 96.50 188 TYR A N 1
ATOM 1473 C CA . TYR A 1 188 ? 0.895 7.751 17.333 1.00 96.50 188 TYR A CA 1
ATOM 1474 C C . TYR A 1 188 ? -0.161 8.367 16.409 1.00 96.50 188 TYR A C 1
ATOM 1476 O O . TYR A 1 188 ? -0.469 7.813 15.351 1.00 96.50 188 TYR A O 1
ATOM 1484 N N . LYS A 1 189 ? -0.743 9.505 16.795 1.00 95.19 189 LYS A N 1
ATOM 1485 C CA . LYS A 1 189 ? -1.819 10.142 16.041 1.00 95.19 189 LYS A CA 1
ATOM 1486 C C . LYS A 1 189 ? -1.308 10.659 14.700 1.00 95.19 189 LYS A C 1
ATOM 1488 O O . LYS A 1 189 ? -0.267 11.303 14.620 1.00 95.19 189 LYS A O 1
ATOM 1493 N N . ASN A 1 190 ? -2.073 10.379 13.650 1.00 95.62 190 ASN A N 1
ATOM 1494 C CA . ASN A 1 190 ? -1.758 10.651 12.249 1.00 95.62 190 ASN A CA 1
ATOM 1495 C C . ASN A 1 190 ? -0.477 9.971 11.734 1.00 95.62 190 ASN A C 1
ATOM 1497 O O . ASN A 1 190 ? -0.030 10.293 10.635 1.00 95.62 190 ASN A O 1
ATOM 1501 N N . ALA A 1 191 ? 0.103 9.027 12.479 1.00 97.56 191 ALA A N 1
ATOM 1502 C CA . ALA A 1 191 ? 1.193 8.205 11.973 1.00 97.56 191 ALA A CA 1
ATOM 1503 C C . ALA A 1 191 ? 0.649 7.093 11.066 1.00 97.56 191 ALA A C 1
ATOM 1505 O O . ALA A 1 191 ? -0.461 6.587 11.275 1.00 97.56 191 ALA A O 1
ATOM 1506 N N . ALA A 1 192 ? 1.441 6.714 10.067 1.00 98.38 192 ALA A N 1
ATOM 1507 C CA . ALA A 1 192 ? 1.164 5.576 9.204 1.00 98.38 192 ALA A CA 1
ATOM 1508 C C . ALA A 1 192 ? 1.668 4.294 9.871 1.00 98.38 192 ALA A C 1
ATOM 1510 O O . ALA A 1 192 ? 2.830 4.211 10.254 1.00 98.38 192 ALA A O 1
ATOM 1511 N N . PHE A 1 193 ? 0.818 3.286 9.984 1.00 98.75 193 PHE A N 1
ATOM 1512 C CA . PHE A 1 193 ? 1.189 1.938 10.398 1.00 98.75 193 PHE A CA 1
ATOM 1513 C C . PHE A 1 193 ? 1.230 1.050 9.169 1.00 98.75 193 PHE A C 1
ATOM 1515 O O . PHE A 1 193 ? 0.314 1.104 8.347 1.00 98.75 193 PHE A O 1
ATOM 1522 N N . ILE A 1 194 ? 2.290 0.260 9.037 1.00 98.75 194 ILE A N 1
ATOM 1523 C CA . ILE A 1 194 ? 2.526 -0.589 7.871 1.00 98.75 194 ILE A CA 1
ATOM 1524 C C . ILE A 1 194 ? 2.907 -1.979 8.353 1.00 98.75 194 ILE A C 1
ATOM 1526 O O . ILE A 1 194 ? 3.839 -2.132 9.144 1.00 98.75 194 ILE A O 1
ATOM 1530 N N . ALA A 1 195 ? 2.188 -2.985 7.870 1.00 98.50 195 ALA A N 1
ATOM 1531 C CA . ALA A 1 195 ? 2.537 -4.380 8.092 1.00 98.50 195 ALA A CA 1
ATOM 1532 C C . ALA A 1 195 ? 3.574 -4.825 7.053 1.00 98.50 195 ALA A C 1
ATOM 1534 O O . ALA A 1 195 ? 3.379 -4.621 5.853 1.00 98.50 195 ALA A O 1
ATOM 1535 N N . ARG A 1 196 ? 4.669 -5.440 7.502 1.00 98.38 196 ARG A N 1
ATOM 1536 C CA . ARG A 1 196 ? 5.671 -6.070 6.635 1.00 98.38 196 ARG A CA 1
ATOM 1537 C C . ARG A 1 196 ? 5.542 -7.578 6.782 1.00 98.38 196 ARG A C 1
ATOM 1539 O O . ARG A 1 196 ? 5.943 -8.148 7.798 1.00 98.38 196 ARG A O 1
ATOM 1546 N N . LYS A 1 197 ? 4.981 -8.228 5.762 1.00 97.50 197 LYS A N 1
ATOM 1547 C CA . LYS A 1 197 ? 4.677 -9.670 5.750 1.00 97.50 197 LYS A CA 1
ATOM 1548 C C . LYS A 1 197 ? 5.923 -10.547 5.848 1.00 97.50 197 LYS A C 1
ATOM 1550 O O . LYS A 1 197 ? 5.823 -11.715 6.234 1.00 97.50 197 LYS A O 1
ATOM 1555 N N . GLY A 1 198 ? 7.082 -9.999 5.500 1.00 97.25 198 GLY A N 1
ATOM 1556 C CA . GLY A 1 198 ? 8.357 -10.674 5.629 1.00 97.25 198 GLY A CA 1
ATOM 1557 C C . GLY A 1 198 ? 8.850 -11.289 4.327 1.00 97.25 198 GLY A C 1
ATOM 1558 O O . GLY A 1 198 ? 8.075 -11.821 3.521 1.00 97.25 198 GLY A O 1
ATOM 1559 N N . SER A 1 199 ? 10.164 -11.201 4.157 1.00 97.00 199 SER A N 1
ATOM 1560 C CA . SER A 1 199 ? 10.874 -11.512 2.924 1.00 97.00 199 SER A CA 1
ATOM 1561 C C . SER A 1 199 ? 11.000 -12.998 2.627 1.00 97.00 199 SER A C 1
ATOM 1563 O O . SER A 1 199 ? 11.306 -13.791 3.515 1.00 97.00 199 SER A O 1
ATOM 1565 N N . TRP A 1 200 ? 10.873 -13.352 1.349 1.00 93.81 200 TRP A N 1
ATOM 1566 C CA . TRP A 1 200 ? 11.162 -14.696 0.837 1.00 93.81 200 TRP A CA 1
ATOM 1567 C C . TRP A 1 200 ? 12.356 -14.725 -0.135 1.00 93.81 200 TRP A C 1
ATOM 1569 O O . TRP A 1 200 ? 13.042 -15.736 -0.215 1.00 93.81 200 TRP A O 1
ATOM 1579 N N . ASN A 1 201 ? 12.619 -13.623 -0.845 1.00 93.19 201 ASN A N 1
ATOM 1580 C CA . ASN A 1 201 ? 13.610 -13.526 -1.920 1.00 93.19 201 ASN A CA 1
ATOM 1581 C C . ASN A 1 201 ? 14.930 -12.855 -1.467 1.00 93.19 201 ASN A C 1
ATOM 1583 O O . ASN A 1 201 ? 15.406 -11.904 -2.080 1.00 93.19 201 ASN A O 1
ATOM 1587 N N . ARG A 1 202 ? 15.493 -13.310 -0.344 1.00 95.31 202 ARG A N 1
ATOM 1588 C CA . ARG A 1 202 ? 16.822 -12.914 0.169 1.00 95.31 202 ARG A CA 1
ATOM 1589 C C . ARG A 1 202 ? 17.322 -13.939 1.189 1.00 95.31 202 ARG A C 1
ATOM 1591 O O . ARG A 1 202 ? 16.505 -14.657 1.767 1.00 95.31 202 ARG A O 1
ATOM 1598 N N . ASN A 1 203 ? 18.636 -14.009 1.420 1.00 93.81 203 ASN A N 1
ATOM 1599 C CA . ASN A 1 203 ? 19.230 -15.045 2.276 1.00 93.81 203 ASN A CA 1
ATOM 1600 C C . ASN A 1 203 ? 18.970 -14.811 3.766 1.00 93.81 203 ASN A C 1
ATOM 1602 O O . ASN A 1 203 ? 18.512 -15.704 4.475 1.00 93.81 203 ASN A O 1
ATOM 1606 N N . GLN A 1 204 ? 19.264 -13.603 4.244 1.00 95.56 204 GLN A N 1
ATOM 1607 C CA . GLN A 1 204 ? 18.818 -13.162 5.565 1.00 95.56 204 GLN A CA 1
ATOM 1608 C C . GLN A 1 204 ? 17.393 -12.644 5.422 1.00 95.56 204 GLN A C 1
ATOM 1610 O O . GLN A 1 204 ? 17.051 -12.082 4.393 1.00 95.56 204 GLN A O 1
ATOM 1615 N N . LYS A 1 205 ? 16.537 -12.780 6.422 1.00 96.38 205 LYS A N 1
ATOM 1616 C CA . LYS A 1 205 ? 15.142 -12.337 6.388 1.00 96.38 205 LYS A CA 1
ATOM 1617 C C . LYS A 1 205 ? 14.972 -10.994 7.089 1.00 96.38 205 LYS A C 1
ATOM 1619 O O . LYS A 1 205 ? 15.641 -10.709 8.078 1.00 96.38 205 LYS A O 1
ATOM 1624 N N . ILE A 1 206 ? 14.077 -10.163 6.560 1.00 96.44 206 ILE A N 1
ATOM 1625 C CA . ILE A 1 206 ? 13.594 -8.930 7.202 1.00 96.44 206 ILE A CA 1
ATOM 1626 C C . ILE A 1 206 ? 12.075 -8.810 7.049 1.00 96.44 206 ILE A C 1
ATOM 1628 O O . ILE A 1 206 ? 11.449 -9.573 6.312 1.00 96.44 206 ILE A O 1
ATOM 1632 N N . GLY A 1 207 ? 11.489 -7.822 7.727 1.00 96.88 207 GLY A N 1
ATOM 1633 C CA . GLY A 1 207 ? 10.044 -7.658 7.855 1.00 96.88 207 GLY A CA 1
ATOM 1634 C C . GLY A 1 207 ? 9.546 -8.465 9.046 1.00 96.88 207 GLY A C 1
ATOM 1635 O O . GLY A 1 207 ? 10.200 -8.462 10.087 1.00 96.88 207 GLY A O 1
ATOM 1636 N N . TYR A 1 208 ? 8.426 -9.172 8.882 1.00 98.00 208 TYR A N 1
ATOM 1637 C CA . TYR A 1 208 ? 7.790 -9.936 9.961 1.00 98.00 208 TYR A CA 1
ATOM 1638 C C . TYR A 1 208 ? 7.486 -9.048 11.173 1.00 98.00 208 TYR A C 1
ATOM 1640 O O . TYR A 1 208 ? 7.781 -9.388 12.318 1.00 98.00 208 TYR A O 1
ATOM 1648 N N . ASP A 1 209 ? 6.947 -7.862 10.912 1.00 98.31 209 ASP A N 1
ATOM 1649 C CA . ASP A 1 209 ? 6.644 -6.867 11.930 1.00 98.31 209 ASP A CA 1
ATOM 1650 C C . ASP A 1 209 ? 5.609 -5.849 11.440 1.00 98.31 209 ASP A C 1
ATOM 1652 O O . ASP A 1 209 ? 5.210 -5.811 10.273 1.00 98.31 209 ASP A O 1
ATOM 1656 N N . VAL A 1 210 ? 5.141 -5.025 12.372 1.00 98.69 210 VAL A N 1
ATOM 1657 C CA . VAL A 1 210 ? 4.417 -3.795 12.063 1.00 98.69 210 VAL A CA 1
ATOM 1658 C C . VAL A 1 210 ? 5.320 -2.637 12.436 1.00 98.69 210 VAL A C 1
ATOM 1660 O O . VAL A 1 210 ? 5.828 -2.569 13.558 1.00 98.69 210 VAL A O 1
ATOM 1663 N N . VAL A 1 211 ? 5.493 -1.708 11.505 1.00 98.75 211 VAL A N 1
ATOM 1664 C CA . VAL A 1 211 ? 6.253 -0.479 11.717 1.00 98.75 211 VAL A CA 1
ATOM 1665 C C . VAL A 1 211 ? 5.327 0.726 11.709 1.00 98.75 211 VAL A C 1
ATOM 1667 O O . VAL A 1 211 ? 4.289 0.740 11.048 1.00 98.75 211 VAL A O 1
ATOM 1670 N N . MET A 1 212 ? 5.726 1.757 12.439 1.00 98.56 212 MET A N 1
ATOM 1671 C CA . MET A 1 212 ? 5.144 3.086 12.376 1.00 98.56 212 MET A CA 1
ATOM 1672 C C . MET A 1 212 ? 6.068 3.994 11.563 1.00 98.56 212 MET A C 1
ATOM 1674 O O . MET A 1 212 ? 7.270 4.055 11.824 1.00 98.56 212 MET A O 1
ATOM 1678 N N . VAL A 1 213 ? 5.492 4.740 10.627 1.00 98.56 213 VAL A N 1
ATOM 1679 C CA . VAL A 1 213 ? 6.150 5.795 9.862 1.00 98.56 213 VAL A CA 1
ATOM 1680 C C . VAL A 1 213 ? 5.559 7.141 10.260 1.00 98.56 213 VAL A C 1
ATOM 1682 O O . VAL A 1 213 ? 4.352 7.373 10.150 1.00 98.56 213 VAL A O 1
ATOM 1685 N N . LYS A 1 214 ? 6.427 8.043 10.720 1.00 97.88 214 LYS A N 1
ATOM 1686 C CA . LYS A 1 214 ? 6.098 9.454 10.951 1.00 97.88 214 LYS A CA 1
ATOM 1687 C C . LYS A 1 214 ? 6.823 10.321 9.952 1.00 97.88 214 LYS A C 1
ATOM 1689 O O . LYS A 1 214 ? 8.016 10.142 9.759 1.00 97.88 214 LYS A O 1
ATOM 1694 N N . SER A 1 215 ? 6.132 11.297 9.396 1.00 96.31 215 SER A N 1
ATOM 1695 C CA . SER A 1 215 ? 6.690 12.286 8.479 1.00 96.31 215 SER A CA 1
ATOM 1696 C C . SER A 1 215 ? 5.953 13.609 8.659 1.00 96.31 215 SER A C 1
ATOM 1698 O O . SER A 1 215 ? 4.935 13.679 9.354 1.00 96.31 215 SER A O 1
ATOM 1700 N N . SER A 1 216 ? 6.410 14.659 7.985 1.00 93.50 216 SER A N 1
ATOM 1701 C CA . SER A 1 216 ? 5.539 15.800 7.703 1.00 93.50 216 SER A CA 1
ATOM 1702 C C . SER A 1 216 ? 4.389 15.388 6.770 1.00 93.50 216 SER A C 1
ATOM 1704 O O . SER A 1 216 ? 4.426 14.341 6.116 1.00 93.50 216 SER A O 1
ATOM 1706 N N . ALA A 1 217 ? 3.357 16.230 6.689 1.00 88.62 217 ALA A N 1
ATOM 1707 C CA . ALA A 1 217 ? 2.178 15.987 5.855 1.00 88.62 217 ALA A CA 1
ATOM 1708 C C . ALA A 1 217 ? 2.497 15.899 4.346 1.00 88.62 217 ALA A C 1
ATOM 1710 O O . ALA A 1 217 ? 1.758 15.266 3.593 1.00 88.62 217 ALA A O 1
ATOM 1711 N N . ASP A 1 218 ? 3.603 16.510 3.905 1.00 90.44 218 ASP A N 1
ATOM 1712 C CA . ASP A 1 218 ? 4.148 16.401 2.546 1.00 90.44 218 ASP A CA 1
ATOM 1713 C C . ASP A 1 218 ? 5.120 15.215 2.374 1.00 90.44 218 ASP A C 1
ATOM 1715 O O . ASP A 1 218 ? 5.813 15.126 1.363 1.00 90.44 218 ASP A O 1
ATOM 1719 N N . GLY A 1 219 ? 5.178 14.299 3.343 1.00 94.44 219 GLY A N 1
ATOM 1720 C CA . GLY A 1 219 ? 5.985 13.082 3.275 1.00 94.44 219 GLY A CA 1
ATOM 1721 C C . GLY A 1 219 ? 7.487 13.283 3.458 1.00 94.44 219 GLY A C 1
ATOM 1722 O O . GLY A 1 219 ? 8.246 12.350 3.230 1.00 94.44 219 GLY A O 1
ATOM 1723 N N . LYS A 1 220 ? 7.949 14.463 3.877 1.00 95.00 220 LYS A N 1
ATOM 1724 C CA . LYS A 1 220 ? 9.370 14.682 4.176 1.00 95.00 220 LYS A CA 1
ATOM 1725 C C . LYS A 1 220 ? 9.737 14.190 5.572 1.00 95.00 220 LYS A C 1
ATOM 1727 O O . LYS A 1 220 ? 8.891 14.052 6.457 1.00 95.00 220 LYS A O 1
ATOM 1732 N N . ASN A 1 221 ? 11.038 13.972 5.770 1.00 95.94 221 ASN A N 1
ATOM 1733 C CA . ASN A 1 221 ? 11.629 13.579 7.052 1.00 95.94 221 ASN A CA 1
ATOM 1734 C C . ASN A 1 221 ? 10.972 12.322 7.642 1.00 95.94 221 ASN A C 1
ATOM 1736 O O . ASN A 1 221 ? 10.722 12.250 8.847 1.00 95.94 221 ASN A O 1
ATOM 1740 N N . ALA A 1 222 ? 10.646 11.357 6.778 1.00 97.75 222 ALA A N 1
ATOM 1741 C CA . ALA A 1 222 ? 10.031 10.116 7.204 1.00 97.75 222 ALA A CA 1
ATOM 1742 C C . ALA A 1 222 ? 10.972 9.340 8.135 1.00 97.75 222 ALA A C 1
ATOM 1744 O O . ALA A 1 222 ? 12.139 9.109 7.822 1.00 97.75 222 ALA A O 1
ATOM 1745 N N . LYS A 1 223 ? 10.449 8.918 9.284 1.00 98.12 223 LYS A N 1
ATOM 1746 C CA . LYS A 1 223 ? 11.135 8.082 10.263 1.00 98.12 223 LYS A CA 1
ATOM 1747 C C . LYS A 1 223 ? 10.335 6.810 10.475 1.00 98.12 223 LYS A C 1
ATOM 1749 O O . LYS A 1 223 ? 9.176 6.871 10.889 1.00 98.12 223 LYS A O 1
ATOM 1754 N N . ILE A 1 224 ? 10.982 5.678 10.221 1.00 98.50 224 ILE A N 1
ATOM 1755 C CA . ILE A 1 224 ? 10.444 4.341 10.467 1.00 98.50 224 ILE A CA 1
ATOM 1756 C C . ILE A 1 224 ? 10.862 3.908 11.872 1.00 98.50 224 ILE A C 1
ATOM 1758 O O . ILE A 1 224 ? 12.031 4.011 12.245 1.00 98.50 224 ILE A O 1
ATOM 1762 N N . THR A 1 225 ? 9.908 3.428 12.660 1.00 98.38 225 THR A N 1
ATOM 1763 C CA . THR A 1 225 ? 10.137 2.893 14.007 1.00 98.38 225 THR A CA 1
ATOM 1764 C C . THR A 1 225 ? 9.350 1.600 14.194 1.00 98.38 225 THR A C 1
ATOM 1766 O O . THR A 1 225 ? 8.204 1.543 13.742 1.00 98.38 225 THR A O 1
ATOM 1769 N N . PRO A 1 226 ? 9.909 0.577 14.861 1.00 98.00 226 PRO A N 1
ATOM 17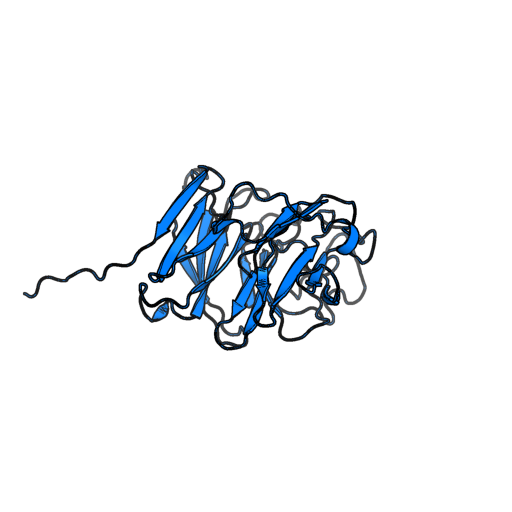70 C CA . PRO A 1 226 ? 9.161 -0.636 15.177 1.00 98.00 226 PRO A CA 1
ATOM 1771 C C . PRO A 1 226 ? 7.913 -0.335 16.018 1.00 98.00 226 PRO A C 1
ATOM 1773 O O . PRO A 1 226 ? 7.956 0.530 16.894 1.00 98.00 226 PRO A O 1
ATOM 1776 N N . PHE A 1 227 ? 6.817 -1.053 15.764 1.00 98.06 2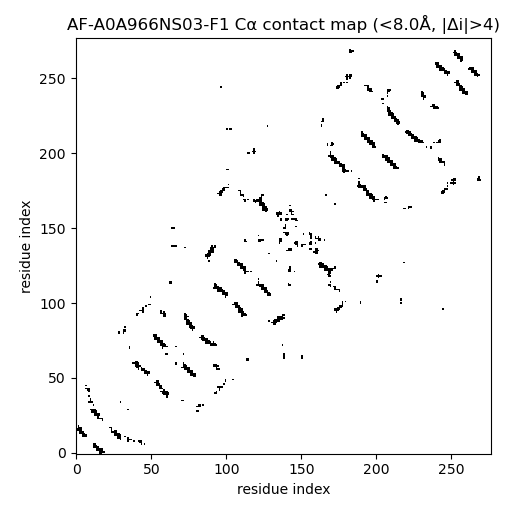27 PHE A N 1
ATOM 1777 C CA . PHE A 1 227 ? 5.588 -0.985 16.563 1.00 98.06 227 PHE A CA 1
ATOM 1778 C C . PHE A 1 227 ? 5.217 -2.346 17.164 1.00 98.06 227 PHE A C 1
ATOM 1780 O O . PHE A 1 227 ? 5.037 -2.442 18.375 1.00 98.06 227 PHE A O 1
ATOM 1787 N N . ILE A 1 228 ? 5.156 -3.404 16.349 1.00 97.94 228 ILE A N 1
ATOM 1788 C CA . ILE A 1 228 ? 4.959 -4.787 16.816 1.00 97.94 228 ILE A CA 1
ATOM 1789 C C . ILE A 1 228 ? 6.051 -5.641 16.201 1.00 97.94 228 ILE A C 1
ATOM 1791 O O . ILE A 1 228 ? 6.125 -5.735 14.982 1.00 97.94 228 ILE A O 1
ATOM 1795 N N . THR A 1 229 ? 6.869 -6.275 17.030 1.00 97.50 229 THR A N 1
ATOM 1796 C CA . THR A 1 229 ? 7.973 -7.144 16.609 1.00 97.50 229 THR A CA 1
ATOM 1797 C C . THR A 1 229 ? 7.853 -8.515 17.270 1.00 97.50 229 THR A C 1
ATOM 1799 O O . THR A 1 229 ? 6.942 -8.760 18.060 1.00 97.50 229 THR A O 1
ATOM 1802 N N . GLY A 1 230 ? 8.781 -9.419 16.949 1.00 96.25 230 GLY A N 1
ATOM 1803 C CA . GLY A 1 230 ? 8.880 -10.731 17.591 1.00 96.25 230 GLY A CA 1
ATOM 1804 C C . GLY A 1 230 ? 8.236 -11.873 16.811 1.00 96.25 230 GLY A C 1
ATOM 1805 O O . GLY A 1 230 ? 8.321 -13.008 17.266 1.00 96.25 230 GLY A O 1
ATOM 1806 N N . PHE A 1 231 ? 7.655 -11.617 15.632 1.00 97.31 231 PHE A N 1
ATOM 1807 C CA . PHE A 1 231 ? 7.117 -12.673 14.764 1.00 97.31 231 PHE A CA 1
ATOM 1808 C C . PHE A 1 231 ? 8.196 -13.547 14.107 1.00 97.31 231 PHE A C 1
ATOM 1810 O O . PHE A 1 231 ? 7.891 -14.636 13.623 1.00 97.31 231 PHE A O 1
ATOM 1817 N N . MET A 1 232 ? 9.447 -13.083 14.091 1.00 96.94 232 MET A N 1
ATOM 1818 C CA . MET A 1 232 ? 10.608 -13.794 13.563 1.00 96.94 232 MET A CA 1
ATOM 1819 C C . MET A 1 232 ? 11.735 -13.799 14.596 1.00 96.94 232 MET A C 1
ATOM 1821 O O . MET A 1 232 ? 12.021 -12.772 15.215 1.00 96.94 232 MET A O 1
ATOM 1825 N N . ASN A 1 233 ? 12.393 -14.946 14.747 1.00 95.62 233 ASN A N 1
ATOM 1826 C CA . ASN A 1 233 ? 13.625 -15.078 15.505 1.00 95.62 233 ASN A CA 1
ATOM 1827 C C . ASN A 1 233 ? 14.821 -14.699 14.608 1.00 95.62 233 ASN A C 1
ATOM 1829 O O . ASN A 1 233 ? 15.086 -15.382 13.616 1.00 95.62 233 ASN A O 1
ATOM 1833 N N . PRO A 1 23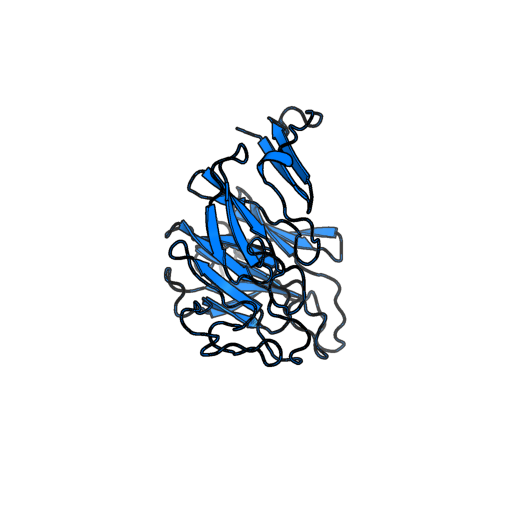4 ? 15.574 -13.632 14.929 1.00 92.62 234 PRO A N 1
ATOM 1834 C CA . PRO A 1 234 ? 16.711 -13.220 14.113 1.00 92.62 234 PRO A CA 1
ATOM 1835 C C . PRO A 1 234 ? 17.896 -14.195 14.181 1.00 92.62 234 PRO A C 1
ATOM 1837 O O . PRO A 1 234 ? 18.724 -14.179 13.275 1.00 92.62 234 PRO A O 1
ATOM 1840 N N . ALA A 1 235 ? 17.999 -15.039 15.212 1.00 94.19 235 ALA A N 1
ATOM 1841 C CA . ALA A 1 235 ? 19.139 -15.943 15.373 1.00 94.19 235 ALA A CA 1
ATOM 1842 C C . ALA A 1 235 ? 19.112 -17.115 14.379 1.00 94.19 235 ALA A C 1
ATOM 1844 O O . ALA A 1 235 ? 20.140 -17.459 13.806 1.00 94.19 235 ALA A O 1
ATOM 1845 N N . ASP A 1 236 ? 17.938 -17.711 14.165 1.00 95.69 236 ASP A N 1
ATOM 1846 C CA . ASP A 1 236 ? 17.760 -18.897 13.315 1.00 95.69 236 ASP A CA 1
ATOM 1847 C C . ASP A 1 236 ? 16.876 -18.641 12.083 1.00 95.69 236 ASP A C 1
ATOM 1849 O O . ASP A 1 236 ? 16.669 -19.542 11.272 1.00 95.69 236 ASP A O 1
ATOM 1853 N N . GLN A 1 237 ? 16.367 -17.413 11.919 1.00 95.44 237 GLN A N 1
ATOM 1854 C CA . GLN A 1 237 ? 15.529 -16.988 10.793 1.00 95.44 237 GLN A CA 1
ATOM 1855 C C . GLN A 1 237 ? 14.176 -17.724 10.711 1.00 95.44 237 GLN A C 1
ATOM 1857 O O . GLN A 1 237 ? 13.486 -17.667 9.680 1.00 95.44 237 GLN A O 1
ATOM 1862 N N . SER A 1 238 ? 13.773 -18.417 11.780 1.00 96.56 238 SER A N 1
ATOM 1863 C CA . SER A 1 238 ? 12.432 -18.981 11.922 1.00 96.56 238 SER A CA 1
ATOM 1864 C C . SER A 1 238 ? 11.413 -17.869 12.180 1.00 96.56 238 SER A C 1
ATOM 1866 O O . SER A 1 238 ? 11.723 -16.827 12.759 1.00 96.56 238 SER A O 1
ATOM 1868 N N . PHE A 1 239 ? 10.181 -18.065 11.719 1.00 96.94 239 PHE A N 1
ATOM 1869 C CA . PHE A 1 239 ? 9.084 -17.135 11.962 1.00 96.94 239 PHE A CA 1
ATOM 1870 C C . PHE A 1 239 ? 7.811 -17.905 12.280 1.00 96.94 239 PHE A C 1
ATOM 1872 O O . PHE A 1 239 ? 7.593 -18.998 11.760 1.00 96.94 239 PHE A O 1
ATOM 1879 N N . TRP A 1 240 ? 6.969 -17.319 13.123 1.00 96.00 240 TRP A N 1
ATOM 1880 C CA . TRP A 1 240 ? 5.684 -17.894 13.514 1.00 96.00 240 TRP A CA 1
ATOM 1881 C C . TRP A 1 240 ? 4.495 -17.053 13.051 1.00 96.00 240 TRP A C 1
ATOM 1883 O O . TRP A 1 240 ? 3.398 -17.587 12.964 1.00 96.00 240 TRP A O 1
ATOM 1893 N N . GLY A 1 241 ? 4.705 -15.778 12.706 1.00 97.12 241 GLY A N 1
ATOM 1894 C CA . GLY A 1 241 ? 3.642 -14.886 12.241 1.00 97.12 241 GLY A CA 1
ATOM 1895 C C . GLY A 1 241 ? 4.049 -14.051 11.035 1.00 97.12 241 GLY A C 1
ATOM 1896 O O . GLY A 1 241 ? 5.228 -13.754 10.828 1.00 97.12 241 GLY A O 1
ATOM 1897 N N . ARG A 1 242 ? 3.067 -13.679 10.215 1.00 98.00 242 ARG A N 1
ATOM 1898 C CA . ARG A 1 242 ? 3.239 -12.852 9.014 1.00 98.00 242 ARG A CA 1
ATOM 1899 C C . ARG A 1 242 ? 2.140 -11.788 8.973 1.00 98.00 242 ARG A C 1
ATOM 1901 O O . ARG A 1 242 ? 1.062 -12.050 8.432 1.00 98.00 242 ARG A O 1
ATOM 1908 N N . PRO A 1 243 ? 2.379 -10.599 9.557 1.00 97.94 243 PRO A N 1
ATOM 1909 C CA . PRO A 1 243 ? 1.361 -9.560 9.624 1.00 97.94 243 PRO A CA 1
ATOM 1910 C C . PRO A 1 243 ? 1.015 -9.053 8.218 1.00 97.94 243 PRO A C 1
ATOM 1912 O O . PRO A 1 243 ? 1.907 -8.827 7.399 1.00 97.94 243 PRO A O 1
ATOM 1915 N N . ALA A 1 244 ? -0.276 -8.862 7.943 1.00 96.62 244 ALA A N 1
ATOM 1916 C CA . ALA A 1 244 ? -0.769 -8.500 6.613 1.00 96.62 244 ALA A CA 1
ATOM 1917 C C . ALA A 1 244 ? -1.567 -7.188 6.596 1.00 96.62 244 ALA A C 1
ATOM 1919 O O . ALA A 1 244 ? -1.157 -6.241 5.932 1.00 96.62 244 ALA A O 1
ATOM 1920 N N . TYR A 1 245 ? -2.683 -7.084 7.320 1.00 97.31 245 TYR A N 1
ATOM 1921 C CA . TYR A 1 245 ? -3.580 -5.927 7.243 1.00 97.31 245 TYR A CA 1
ATOM 1922 C C . TYR A 1 245 ? -3.900 -5.333 8.606 1.00 97.31 245 TYR A C 1
ATOM 1924 O O . TYR A 1 245 ? -3.821 -6.000 9.635 1.00 97.31 245 TYR A O 1
ATOM 1932 N N . LEU A 1 246 ? -4.245 -4.045 8.586 1.00 98.00 246 LEU A N 1
ATOM 1933 C CA . LEU A 1 246 ? -4.459 -3.204 9.755 1.00 98.00 246 LEU A CA 1
ATOM 1934 C C . LEU A 1 246 ? -5.865 -2.607 9.693 1.00 98.00 246 LEU A C 1
ATOM 1936 O O . LEU A 1 246 ? -6.249 -2.042 8.668 1.00 98.00 246 LEU A O 1
ATOM 1940 N N . LEU A 1 247 ? -6.614 -2.675 10.791 1.00 97.75 247 LEU A N 1
ATOM 1941 C CA . LEU A 1 247 ? -7.918 -2.024 10.910 1.00 97.75 247 LEU A CA 1
ATOM 1942 C C . LEU A 1 247 ? -8.030 -1.314 12.254 1.00 97.75 247 LEU A C 1
ATOM 1944 O O . LEU A 1 247 ? -7.955 -1.939 13.307 1.00 97.75 247 LEU A O 1
ATOM 1948 N N . GLN A 1 248 ? -8.263 -0.004 12.224 1.00 98.12 248 GLN A N 1
ATOM 1949 C CA . GLN A 1 248 ? -8.581 0.740 13.436 1.00 98.12 248 GLN A CA 1
ATOM 1950 C C . GLN A 1 248 ? -10.057 0.531 13.799 1.00 98.12 248 GLN A C 1
ATOM 1952 O O . GLN A 1 248 ? -10.943 0.788 12.984 1.00 98.12 248 GLN A O 1
ATOM 1957 N N . MET A 1 249 ? -10.311 0.118 15.036 1.00 98.06 249 MET A N 1
ATOM 1958 C CA . MET A 1 249 ? -11.650 -0.058 15.594 1.00 98.06 249 MET A CA 1
ATOM 1959 C C . MET A 1 249 ? -12.230 1.272 16.110 1.00 98.06 249 MET A C 1
ATOM 1961 O O . MET A 1 249 ? -11.468 2.192 16.431 1.00 98.06 249 MET A O 1
ATOM 1965 N N . PRO A 1 250 ? -13.567 1.387 16.258 1.00 97.19 250 PRO A N 1
ATOM 1966 C CA . PRO A 1 250 ? -14.212 2.603 16.769 1.00 97.19 250 PRO A CA 1
ATOM 1967 C C . PRO A 1 250 ? -13.727 3.051 18.154 1.00 97.19 250 PRO A C 1
ATOM 1969 O O . PRO A 1 250 ? -13.693 4.244 18.439 1.00 97.19 250 PRO A O 1
ATOM 1972 N N . ASP A 1 251 ? -13.313 2.112 19.005 1.00 97.00 251 ASP A N 1
ATOM 1973 C CA . ASP A 1 251 ? -12.764 2.403 20.334 1.00 97.00 251 ASP A CA 1
ATOM 1974 C C . ASP A 1 251 ? -11.314 2.927 20.302 1.00 97.00 251 ASP A C 1
ATOM 1976 O O . ASP A 1 251 ? -10.769 3.320 21.331 1.00 97.00 251 ASP A O 1
ATOM 1980 N N . GLY A 1 252 ? -10.679 2.944 19.127 1.00 97.56 252 GLY A N 1
ATOM 1981 C CA . GLY A 1 252 ? -9.286 3.329 18.936 1.00 97.56 252 GLY A CA 1
ATOM 1982 C C . GLY A 1 252 ? -8.282 2.183 19.074 1.00 97.56 252 GLY A C 1
ATOM 1983 O O . GLY A 1 252 ? -7.091 2.438 18.951 1.00 97.56 252 GLY A O 1
ATOM 1984 N N . SER A 1 253 ? -8.706 0.938 19.298 1.00 98.31 253 SER A N 1
ATOM 1985 C CA . SER A 1 253 ? -7.795 -0.213 19.206 1.00 98.31 253 SER A CA 1
ATOM 1986 C C . SER A 1 253 ? -7.417 -0.512 17.749 1.00 98.31 253 SER A C 1
ATOM 1988 O O . SER A 1 253 ? -8.129 -0.126 16.819 1.00 98.31 253 SER A O 1
ATOM 1990 N N . MET A 1 254 ? -6.284 -1.185 17.535 1.00 98.56 254 MET A N 1
ATOM 1991 C CA . MET A 1 254 ? -5.833 -1.605 16.201 1.00 98.56 254 MET A CA 1
ATOM 1992 C C . MET A 1 254 ? -5.929 -3.124 16.077 1.00 98.56 254 MET A C 1
ATOM 1994 O O . MET A 1 254 ? -5.367 -3.841 16.902 1.00 98.56 254 MET A O 1
ATOM 1998 N N . LEU A 1 255 ? -6.609 -3.620 15.047 1.00 98.69 255 LEU A N 1
ATOM 1999 C CA . LEU A 1 255 ? -6.552 -5.020 14.640 1.00 98.69 255 LEU A CA 1
ATOM 2000 C C . LEU A 1 255 ? -5.412 -5.226 13.647 1.00 98.69 255 LEU A C 1
ATOM 2002 O O . LEU A 1 255 ? -5.229 -4.410 12.744 1.00 98.69 255 LEU A O 1
ATOM 2006 N N . VAL A 1 256 ? -4.682 -6.327 13.802 1.00 98.56 256 VAL A N 1
ATOM 2007 C CA . VAL A 1 256 ? -3.614 -6.765 12.896 1.00 98.56 256 VAL A CA 1
ATOM 2008 C C . VAL A 1 256 ? -3.896 -8.201 12.483 1.00 98.56 256 VAL A C 1
ATOM 2010 O O . VAL A 1 256 ? -3.974 -9.076 13.345 1.00 98.56 256 VAL A O 1
ATOM 2013 N N . SER A 1 257 ? -4.065 -8.454 11.188 1.00 98.19 257 SER A N 1
ATOM 2014 C CA . SER A 1 257 ? -4.258 -9.813 10.675 1.00 98.19 257 SER A CA 1
ATOM 2015 C C . SER A 1 257 ? -2.923 -10.524 10.461 1.00 98.19 257 SER A C 1
ATOM 2017 O O . SER A 1 257 ? -1.953 -9.902 10.022 1.00 98.19 257 SER A O 1
ATOM 2019 N N . ASP A 1 258 ? -2.900 -11.833 10.688 1.00 97.25 258 ASP A N 1
ATOM 2020 C CA . ASP A 1 258 ? -1.756 -12.717 10.468 1.00 97.25 258 ASP A CA 1
ATOM 2021 C C . ASP A 1 258 ? -2.105 -13.799 9.450 1.00 97.25 258 ASP A C 1
ATOM 2023 O O . ASP A 1 258 ? -2.995 -14.618 9.680 1.00 97.25 258 ASP A O 1
ATOM 2027 N N . GLU A 1 259 ? -1.395 -13.819 8.327 1.00 94.50 259 GLU A N 1
ATOM 2028 C CA . GLU A 1 259 ? -1.618 -14.823 7.285 1.00 94.50 259 GLU A CA 1
ATOM 2029 C C . GLU A 1 259 ? -1.091 -16.207 7.680 1.00 94.50 259 GLU A C 1
ATOM 2031 O O . GLU A 1 259 ? -1.657 -17.217 7.273 1.00 94.50 259 GLU A O 1
ATOM 2036 N N . GLN A 1 260 ? -0.023 -16.272 8.478 1.00 95.56 260 GLN A N 1
ATOM 2037 C CA . GLN A 1 260 ? 0.637 -17.532 8.817 1.00 95.56 260 GLN A CA 1
ATOM 2038 C C . GLN A 1 260 ? -0.171 -18.350 9.826 1.00 95.56 260 GLN A C 1
ATOM 2040 O O . GLN A 1 260 ? -0.206 -19.576 9.731 1.00 95.56 260 GLN A O 1
ATOM 2045 N N . LEU A 1 261 ? -0.802 -17.676 10.789 1.00 95.19 261 LEU A N 1
ATOM 2046 C CA . LEU A 1 261 ? -1.601 -18.318 11.837 1.00 95.19 261 LEU A CA 1
ATOM 2047 C C . LEU A 1 261 ? -3.113 -18.214 11.615 1.00 95.19 261 LEU A C 1
ATOM 2049 O O . LEU A 1 261 ? -3.871 -18.823 12.366 1.00 95.19 261 LEU A O 1
ATOM 2053 N N . GLY A 1 262 ? -3.570 -17.421 10.641 1.00 95.44 262 GLY A N 1
ATOM 2054 C CA . GLY A 1 262 ? -4.992 -17.099 10.489 1.00 95.44 262 GLY A CA 1
ATOM 2055 C C . GLY A 1 262 ? -5.559 -16.317 11.682 1.00 95.44 262 GLY A C 1
ATOM 2056 O O . GLY A 1 262 ? -6.760 -16.363 11.944 1.00 95.44 262 GLY A O 1
ATOM 2057 N N . ALA A 1 263 ? -4.697 -15.631 12.436 1.00 96.69 263 ALA A N 1
ATOM 2058 C CA . ALA A 1 263 ? -5.056 -14.915 13.652 1.00 96.69 263 ALA A CA 1
ATOM 2059 C C . ALA A 1 263 ? -5.400 -13.442 13.375 1.00 96.69 263 ALA A C 1
ATOM 2061 O O . ALA A 1 263 ? -4.958 -12.844 12.392 1.00 96.69 263 ALA A O 1
ATOM 2062 N N . ILE A 1 264 ? -6.157 -12.836 14.293 1.00 98.25 264 ILE A N 1
ATOM 2063 C CA . ILE A 1 264 ? -6.353 -11.385 14.366 1.00 98.25 264 ILE A CA 1
ATOM 2064 C C . ILE A 1 264 ? -5.925 -10.929 15.759 1.00 98.25 264 ILE A C 1
ATOM 2066 O O . ILE A 1 264 ? -6.574 -11.248 16.756 1.00 98.25 264 ILE A O 1
ATOM 2070 N N . TYR A 1 265 ? -4.843 -10.161 15.832 1.00 98.00 265 TYR A N 1
ATOM 2071 C CA . TYR A 1 265 ? -4.380 -9.556 17.076 1.00 98.00 265 TYR A CA 1
ATOM 2072 C C . TYR A 1 265 ? -5.099 -8.233 17.302 1.00 98.00 265 TYR A C 1
ATOM 2074 O O . TYR A 1 265 ? -5.160 -7.403 16.398 1.00 98.00 265 TYR A O 1
ATOM 2082 N N . ARG A 1 266 ? -5.595 -7.997 18.518 1.00 98.31 266 ARG A N 1
ATOM 2083 C CA . ARG A 1 266 ? -6.113 -6.688 18.930 1.00 98.31 266 ARG A CA 1
ATOM 2084 C C . ARG A 1 266 ? -5.101 -5.997 19.827 1.00 98.31 266 ARG A C 1
ATOM 2086 O O . ARG A 1 266 ? -4.824 -6.452 20.932 1.00 98.31 266 ARG A O 1
ATOM 2093 N N . VAL A 1 267 ? -4.585 -4.873 19.355 1.00 98.19 267 VAL A N 1
ATOM 2094 C CA . VAL A 1 267 ? -3.613 -4.050 20.065 1.00 98.19 267 VAL A CA 1
ATOM 2095 C C . VAL A 1 267 ? -4.344 -2.924 20.774 1.00 98.19 267 VAL A C 1
ATOM 2097 O O . VAL A 1 267 ? -5.029 -2.108 20.151 1.00 98.19 267 VAL A O 1
ATOM 2100 N N . THR A 1 268 ? -4.182 -2.880 22.092 1.00 97.62 268 THR A N 1
ATOM 2101 C CA . THR A 1 268 ? -4.761 -1.857 22.964 1.00 97.62 268 THR A CA 1
ATOM 2102 C C . THR A 1 268 ? -3.668 -1.189 23.776 1.00 97.62 268 THR A C 1
ATOM 2104 O O . THR A 1 268 ? -2.717 -1.852 24.187 1.00 97.62 268 THR A O 1
ATOM 2107 N N . TYR A 1 269 ? -3.836 0.092 24.084 1.00 96.06 269 TYR A N 1
ATOM 2108 C CA . TYR A 1 269 ? -2.971 0.785 25.029 1.00 96.06 269 TYR A CA 1
ATOM 2109 C C . TYR A 1 269 ? -3.724 1.056 26.328 1.00 96.06 269 TYR A C 1
ATOM 2111 O O . TYR A 1 269 ? -4.811 1.632 26.326 1.00 96.06 269 TYR A O 1
ATOM 2119 N N . LYS A 1 270 ? -3.118 0.666 27.449 1.00 91.25 270 LYS A N 1
ATOM 2120 C CA . LYS A 1 270 ? -3.559 1.041 28.790 1.00 91.25 270 LYS A CA 1
ATOM 2121 C C . LYS A 1 270 ? -2.390 1.730 29.468 1.00 91.25 270 LYS A C 1
ATOM 2123 O O . LYS A 1 270 ? -1.346 1.113 29.663 1.00 91.25 270 LYS A O 1
ATOM 2128 N N . LYS A 1 271 ? -2.561 3.007 29.823 1.00 83.50 271 LYS A N 1
ATOM 2129 C CA . LYS A 1 271 ? -1.544 3.748 30.572 1.00 83.50 271 LYS A CA 1
ATOM 2130 C C . LYS A 1 271 ? -1.242 2.973 31.854 1.00 83.50 271 LYS A C 1
ATOM 2132 O O . LYS A 1 271 ? -2.157 2.695 32.632 1.00 83.50 271 LYS A O 1
ATOM 2137 N N . GLN A 1 272 ? 0.018 2.599 32.049 1.00 78.38 272 GLN A N 1
ATOM 2138 C CA . GLN A 1 272 ? 0.446 1.932 33.272 1.00 78.38 272 GLN A CA 1
ATOM 2139 C C . GLN A 1 272 ? 0.167 2.890 34.436 1.00 78.38 272 GLN A C 1
ATOM 2141 O O . GLN A 1 272 ? 0.633 4.033 34.431 1.00 78.38 272 GLN A O 1
ATOM 2146 N N . GLN A 1 273 ? -0.660 2.466 35.392 1.00 70.50 273 GLN A N 1
ATOM 2147 C CA . GLN A 1 273 ? -0.856 3.230 36.616 1.00 70.50 273 GLN A CA 1
ATOM 2148 C C . GLN A 1 273 ? 0.416 3.063 37.439 1.00 70.50 273 GLN A C 1
ATOM 2150 O O . GLN A 1 273 ? 0.661 2.001 38.004 1.00 70.50 273 GLN A O 1
ATOM 2155 N N . VAL A 1 274 ? 1.260 4.090 37.452 1.00 69.12 274 VAL A N 1
ATOM 2156 C CA . VAL A 1 274 ? 2.350 4.155 38.421 1.00 69.12 274 VAL A CA 1
ATOM 2157 C C . VAL A 1 274 ? 1.675 4.404 39.765 1.00 69.12 274 VAL A C 1
ATOM 2159 O O . VAL A 1 274 ? 0.991 5.417 39.915 1.00 69.12 274 VAL A O 1
ATOM 2162 N N . ALA A 1 275 ? 1.784 3.457 40.700 1.00 57.75 275 ALA A N 1
ATOM 2163 C CA . ALA A 1 275 ? 1.290 3.657 42.057 1.00 57.75 275 ALA A CA 1
ATOM 2164 C C . ALA A 1 275 ? 1.916 4.947 42.608 1.00 57.75 275 ALA A C 1
ATOM 2166 O O . ALA A 1 275 ? 3.135 5.124 42.522 1.00 57.75 275 ALA A O 1
ATOM 2167 N N . ALA A 1 276 ? 1.084 5.864 43.104 1.00 59.94 276 ALA A N 1
ATOM 2168 C CA . ALA A 1 276 ? 1.578 7.034 43.814 1.00 59.94 276 ALA A CA 1
ATOM 2169 C C . ALA A 1 276 ? 2.412 6.538 45.007 1.00 59.94 276 ALA A C 1
ATOM 2171 O O . ALA A 1 276 ? 1.942 5.683 45.759 1.00 59.94 276 ALA A O 1
ATOM 2172 N N . LYS A 1 277 ? 3.662 7.003 45.100 1.00 45.78 277 LYS A N 1
ATOM 2173 C CA . LYS A 1 277 ? 4.501 6.806 46.285 1.00 45.78 277 LYS A CA 1
ATOM 2174 C C . LYS A 1 277 ? 3.971 7.631 47.445 1.00 45.78 277 LYS A C 1
ATOM 2176 O O . LYS A 1 277 ? 3.494 8.755 47.168 1.00 45.78 277 LYS A O 1
#

pLDDT: mean 95.36, std 5.97, range [45.78, 98.81]

Solvent-accessible surface area (backbone atoms only — not comparable to full-atom values): 14925 Å² total; per-residue (Å²): 130,59,57,48,78,49,55,54,58,85,42,32,37,37,26,68,35,32,89,83,35,83,81,50,75,58,49,80,41,37,82,55,61,66,64,66,88,65,64,42,55,23,65,53,50,69,49,70,48,100,84,66,30,37,33,42,40,29,16,27,69,55,73,77,57,83,72,95,52,87,76,44,11,24,38,32,36,20,39,84,80,34,46,76,73,42,76,34,33,36,21,38,42,30,45,49,16,55,38,51,42,86,83,82,61,35,47,32,34,23,30,40,42,52,73,91,63,54,61,80,27,43,35,14,32,36,35,68,44,94,60,72,74,42,33,43,20,46,64,24,6,40,77,23,72,41,68,41,92,80,55,75,59,86,71,37,35,70,82,26,48,67,48,40,38,77,67,39,37,48,11,43,46,24,16,35,34,59,36,80,51,77,42,48,62,76,85,53,47,70,23,37,37,36,19,15,37,32,36,78,74,39,91,74,73,48,53,21,24,31,33,34,38,43,52,50,97,87,40,47,82,53,43,80,43,87,71,46,74,78,28,44,44,84,89,79,67,48,67,71,41,19,30,36,42,57,44,78,44,96,82,25,34,37,37,37,33,22,72,68,66,73,43,72,47,76,49,75,59,73,84,78,80,73,77,82,129

Sequence (277 aa):
NGSLYVMAINKVLRYDGIEKNPNVTPVDLTAKFNLPPEQHHNWKYIAFGPDGKLYVPFGAPCNICELPTPEYAQIRRYNPDGSGMEVLATGVRNTVGFDWHPTTKQLWFTNHGRDWMGDDKPNDTLSRMQKTGLNYGFPYCHEGNMPDDVVKKANPCAGVEQPVALMGPHSAVMGLKFYTGNMFPAEYKNAAFIARKGSWNRNQKIGYDVVMVKSSADGKNAKITPFITGFMNPADQSFWGRPAYLLQMPDGSMLVSDEQLGAIYRVTYKKQQVAAK

Foldseek 3Di:
DCWDWDDDQQWIWIFPNCVVPVPGDTDTLRVLQVHDDAHALRGWDWDQAPVRWIKTAAAASDLADDGPDQRHQFIWTAHPSSHDIDTFEHQQHHWAAWDAQPPLSWIKTWGAHGFDPAAWDDFTAIATRPGGPAYQQPPQDHQLHRGDPPDHDVPRNVRHDHGLDGPTHQQQWAYKDQQCADQDDPVSHSWIKIQRQKHDRHDQIDGQFIWTWDDPPVSPPIDIDGDGDDQADNVVRDGQWGWHYWDQDPNRWIWTATPRVRDIDTHGDDPPPDPDD

Nearest PDB structures (foldseek):
  7onh-assembly2_B  TM=4.986E-01  e=9.048E-04  synthetic construct
  6zqc-assembly1_UD  TM=3.719E-01  e=2.206E-02  Saccharomyces cerevisiae S288C
  6ikg-assembly1_B  TM=4.701E-01  e=2.143E-01  Deinococcus radiodurans R1 = ATCC 13939 = DSM 20539
  5yzn-assembly1_A  TM=4.053E-01  e=1.390E-01  Deinococcus radiodurans R1 = ATCC 13939 = DSM 20539
  5yzo-assembly1_A  TM=3.593E-01  e=1.004E-01  Deinococcus radiodurans R1 = ATCC 13939 = DSM 20539

Mean predicted aligned error: 3.82 Å

Radius of gyration: 19.26 Å; Cα contacts (8 Å, |Δi|>4): 713; chains: 1; bounding box: 49×35×69 Å